Protein 3EIN (pdb70)

B-factor: mean 13.94, std 5.88, range [5.98, 39.1]

Organism: Drosophila melanogaster (NCBI:txid7227)

Nearest PDB structures (foldseek):
  3mak-assembly1_A  TM=1.004E+00  e=1.254E-32  Drosophila melanogaster
  5zwp-assembly1_B  TM=9.969E-01  e=5.706E-29  Musca domestica
  4i97-assembly1_B  TM=9.984E-01  e=7.175E-28  Scaptomyza nigrita
  1jlv-assembly1_A  TM=9.888E-01  e=4.723E-26  Anopheles cracens
  1pn9-assembly1_B  TM=9.923E-01  e=1.651E-24  Anopheles gambiae

InterPro domains:
  IPR004045 Glutathione S-transferase, N-terminal [PF02798] (9-74)
  IPR004045 Glutathione S-transferase, N-terminal [PS50404] (1-81)
  IPR004046 Glutathione S-transferase, C-terminal [PF00043] (118-186)
  IPR010987 Glutathione S-transferase, C-terminal-like [PS50405] (87-208)
  IPR036249 Thioredoxin-like superfamily [SSF52833] (1-86)
  IPR036282 Glutathione S-transferase, C-terminal domain superfamily [SSF47616] (86-199)
  IPR040079 Glutathione transferase family [SFLDS00019] (2-208)

Radius of gyration: 16.63 Å; Cα contacts (8 Å, |Δi|>4): 330; chains: 1; bounding box: 38×48×36 Å

Structure (mmCIF, N/CA/C/O backbone):
data_3EIN
#
_entry.id   3EIN
#
_cell.length_a   71.775
_cell.length_b   63.212
_cell.length_c   54.513
_cell.angle_alpha   90.000
_cell.angle_beta   129.840
_cell.angle_gamma   90.000
#
_symmetry.space_group_name_H-M   'C 1 2 1'
#
loop_
_entity.id
_entity.type
_entity.pdbx_description
1 polymer 'Glutathione S-transferase 1-1'
2 non-polymer GLUTATHIONE
3 water water
#
loop_
_atom_site.group_PDB
_atom_site.id
_atom_site.type_symbol
_atom_site.label_atom_id
_atom_site.label_alt_id
_atom_site.label_comp_id
_atom_site.label_asym_id
_atom_site.label_entity_id
_atom_site.label_seq_id
_atom_site.pdbx_PDB_ins_code
_atom_site.Cartn_x
_atom_site.Cartn_y
_atom_site.Cartn_z
_atom_site.occupancy
_atom_site.B_iso_or_equiv
_atom_site.auth_seq_id
_atom_site.auth_comp_id
_atom_site.auth_asym_id
_atom_site.auth_atom_id
_atom_site.pdbx_PDB_model_num
ATOM 1 N N . VAL A 1 2 ? -21.675 68.816 3.307 1.00 21.35 2 VAL A N 1
ATOM 2 C CA . VAL A 1 2 ? -20.564 67.870 3.022 1.00 17.34 2 VAL A CA 1
ATOM 3 C C . VAL A 1 2 ? -20.997 66.441 3.333 1.00 15.32 2 VAL A C 1
ATOM 4 O O . VAL A 1 2 ? -21.182 66.076 4.494 1.00 17.63 2 VAL A O 1
ATOM 8 N N . ASP A 1 3 ? -21.147 65.630 2.295 1.00 11.46 3 ASP A N 1
ATOM 9 C CA . ASP A 1 3 ? -21.585 64.259 2.463 1.00 10.54 3 ASP A CA 1
ATOM 10 C C . ASP A 1 3 ? -20.382 63.369 2.706 1.00 9.57 3 ASP A C 1
ATOM 11 O O . ASP A 1 3 ? -19.333 63.529 2.077 1.00 10.11 3 ASP A O 1
ATOM 16 N N . PHE A 1 4 ? -20.559 62.393 3.585 1.00 8.61 4 PHE A N 1
ATOM 17 C CA . PHE A 1 4 ? -19.492 61.494 3.991 1.00 8.48 4 PHE A CA 1
ATOM 18 C C . PHE A 1 4 ? -20.020 60.069 4.014 1.00 8.28 4 PHE A C 1
ATOM 19 O O . PHE A 1 4 ? -20.803 59.709 4.886 1.00 9.00 4 PHE A O 1
ATOM 27 N N . TYR A 1 5 ? -19.603 59.275 3.033 1.00 7.52 5 TYR A N 1
ATOM 28 C CA . TYR A 1 5 ? -20.022 57.892 2.881 1.00 7.80 5 TYR A CA 1
ATOM 29 C C . TYR A 1 5 ? -19.034 57.023 3.627 1.00 7.43 5 TYR A C 1
ATOM 30 O O . TYR A 1 5 ? -17.822 57.099 3.375 1.00 7.75 5 TYR A O 1
ATOM 39 N N . TYR A 1 6 ? -19.528 56.195 4.539 1.00 7.97 6 TYR A N 1
ATOM 40 C CA . TYR A 1 6 ? -18.636 55.562 5.513 1.00 7.87 6 TYR A CA 1
ATOM 41 C C . TYR A 1 6 ? -19.294 54.357 6.185 1.00 8.18 6 TYR A C 1
ATOM 42 O O . TYR A 1 6 ? -20.493 54.095 6.045 1.00 8.20 6 TYR A O 1
ATOM 51 N N . LEU A 1 7 ? -18.467 53.647 6.946 1.00 7.97 7 LEU A N 1
ATOM 52 C CA . LEU A 1 7 ? -18.914 52.732 7.993 1.00 9.16 7 LEU A CA 1
ATOM 53 C C . LEU A 1 7 ? -18.044 52.998 9.205 1.00 9.09 7 LEU A C 1
ATOM 54 O O . LEU A 1 7 ? -16.856 53.311 9.075 1.00 8.96 7 LEU A O 1
ATOM 59 N N . PRO A 1 8 ? -18.622 52.869 10.409 1.00 9.20 8 PRO A N 1
ATOM 60 C CA . PRO A 1 8 ? -17.876 53.230 11.614 1.00 10.25 8 PRO A CA 1
ATOM 61 C C . PRO A 1 8 ? -16.648 52.358 11.889 1.00 10.10 8 PRO A C 1
ATOM 62 O O . PRO A 1 8 ? -15.676 52.830 12.479 1.00 12.39 8 PRO A O 1
ATOM 66 N N . GLY A 1 9 ? -16.695 51.093 11.491 1.00 9.53 9 GLY A N 1
ATOM 67 C CA . GLY A 1 9 ? -15.600 50.173 11.783 1.00 10.11 9 GLY A CA 1
ATOM 68 C C . GLY A 1 9 ? -14.354 50.390 10.940 1.00 9.78 9 GLY A C 1
ATOM 69 O O . GLY A 1 9 ? -13.266 49.949 11.308 1.00 10.99 9 GLY A O 1
ATOM 70 N N . SER A 1 10 ? -14.519 51.041 9.792 1.00 8.82 10 SER A N 1
ATOM 71 C CA . SER A 1 10 ? -13.456 51.189 8.811 1.00 8.38 10 SER A CA 1
ATOM 72 C C . SER A 1 10 ? -12.392 52.171 9.293 1.00 8.12 10 SER A C 1
ATOM 73 O O . SER A 1 10 ? -12.685 53.344 9.531 1.00 8.18 10 SER A O 1
ATOM 76 N N . SER A 1 11 ? -11.153 51.693 9.399 1.00 8.32 11 SER A N 1
ATOM 77 C CA . SER A 1 11 ? -10.038 52.535 9.840 1.00 7.63 11 SER A CA 1
ATOM 78 C C . SER A 1 11 ? -9.879 53.806 8.981 1.00 7.64 11 SER A C 1
ATOM 79 O O . SER A 1 11 ? -9.774 54.899 9.530 1.00 7.82 11 SER A O 1
ATOM 82 N N . PRO A 1 12 ? -9.834 53.682 7.641 1.00 7.67 12 PRO A N 1
ATOM 83 C CA . PRO A 1 12 ? -9.683 54.923 6.863 1.00 7.95 12 PRO A CA 1
ATOM 84 C C . PRO A 1 12 ? -10.883 55.870 7.064 1.00 7.72 12 PRO A C 1
ATOM 85 O O . PRO A 1 12 ? -10.716 57.083 7.056 1.00 8.61 12 PRO A O 1
ATOM 89 N N . CYS A 1 13 ? -12.091 55.331 7.276 1.00 7.31 13 CYS A N 1
ATOM 90 C CA . CYS A 1 13 ? -13.217 56.207 7.600 1.00 7.35 13 CYS A CA 1
ATOM 91 C C . CYS A 1 13 ? -12.995 56.929 8.932 1.00 7.42 13 CYS A C 1
ATOM 92 O O . CYS A 1 13 ? -13.304 58.111 9.055 1.00 8.12 13 CYS A O 1
ATOM 95 N N . ARG A 1 14 ? -12.506 56.202 9.930 1.00 7.24 14 ARG A N 1
ATOM 96 C CA . ARG A 1 14 ? -12.277 56.782 11.253 1.00 7.28 14 ARG A CA 1
ATOM 97 C C . ARG A 1 14 ? -11.236 57.880 11.237 1.00 7.35 14 ARG A C 1
ATOM 98 O O . ARG A 1 14 ? -11.365 58.858 11.973 1.00 8.36 14 ARG A O 1
ATOM 106 N N . SER A 1 15 ? -10.212 57.756 10.394 1.00 7.59 15 SER A N 1
ATOM 107 C CA A SER A 1 15 ? -9.221 58.807 10.234 0.33 7.45 15 SER A CA 1
ATOM 108 C CA B SER A 1 15 ? -9.217 58.822 10.225 0.33 8.65 15 SER A CA 1
ATOM 109 C CA C SER A 1 15 ? -9.221 58.823 10.280 0.34 7.65 15 SER A CA 1
ATOM 110 C C . SER A 1 15 ? -9.906 60.121 9.831 1.00 7.53 15 SER A C 1
ATOM 111 O O . SER A 1 15 ? -9.600 61.195 10.351 1.00 8.56 15 SER A O 1
ATOM 118 N N . VAL A 1 16 ? -10.850 60.021 8.906 1.00 7.30 16 VAL A N 1
ATOM 119 C CA . VAL A 1 16 ? -11.573 61.198 8.436 1.00 7.55 16 VAL A CA 1
ATOM 120 C C . VAL A 1 16 ? -12.504 61.753 9.515 1.00 8.07 16 VAL A C 1
ATOM 121 O O . VAL A 1 16 ? -12.582 62.963 9.720 1.00 8.63 16 VAL A O 1
ATOM 125 N N . ILE A 1 17 ? -13.194 60.873 10.229 1.00 7.63 17 ILE A N 1
ATOM 126 C CA . ILE A 1 17 ? -14.090 61.298 11.320 1.00 8.53 17 ILE A CA 1
ATOM 127 C C . ILE A 1 17 ? -13.309 62.131 12.335 1.00 8.26 17 ILE A C 1
ATOM 128 O O . ILE A 1 17 ? -13.763 63.204 12.737 1.00 9.27 17 ILE A O 1
ATOM 133 N N . MET A 1 18 ? -12.154 61.639 12.768 1.00 8.23 18 MET A N 1
ATOM 134 C CA . MET A 1 18 ? -11.353 62.353 13.749 1.00 8.09 18 MET A CA 1
ATOM 135 C C . MET A 1 18 ? -10.846 63.679 13.187 1.00 8.74 18 MET A C 1
ATOM 136 O O . MET A 1 18 ? -10.844 64.696 13.872 1.00 9.74 18 MET A O 1
ATOM 141 N N . THR A 1 19 ? -10.419 63.678 11.932 1.00 8.19 19 THR A N 1
ATOM 142 C CA . THR A 1 19 ? -9.920 64.900 11.319 1.00 9.09 19 THR A CA 1
ATOM 143 C C . THR A 1 19 ? -11.016 65.957 11.214 1.00 9.62 19 THR A C 1
ATOM 144 O O . THR A 1 19 ? -10.783 67.129 11.505 1.00 10.24 19 THR A O 1
ATOM 148 N N . ALA A 1 20 ? -12.203 65.541 10.798 1.00 9.25 20 ALA A N 1
ATOM 149 C CA . ALA A 1 20 ? -13.323 66.470 10.691 1.00 10.04 20 ALA A CA 1
ATOM 150 C C . ALA A 1 20 ? -13.671 67.062 12.058 1.00 11.06 20 ALA A C 1
ATOM 151 O O . ALA A 1 20 ? -13.969 68.248 12.168 1.00 11.52 20 ALA A O 1
ATOM 153 N N . LYS A 1 21 ? -13.640 66.238 13.099 1.00 10.74 21 LYS A N 1
ATOM 154 C CA . LYS A 1 21 ? -13.899 66.736 14.451 1.00 11.75 21 LYS A CA 1
ATOM 155 C C . LYS A 1 21 ? -12.821 67.736 14.855 1.00 12.82 21 LYS A C 1
ATOM 156 O O . LYS A 1 21 ? -13.117 68.766 15.457 1.00 14.05 21 LYS A O 1
ATOM 162 N N . ALA A 1 22 ? -11.571 67.445 14.511 1.00 12.14 22 ALA A N 1
ATOM 163 C CA . ALA A 1 22 ? -10.463 68.329 14.856 1.00 12.99 22 ALA A CA 1
ATOM 164 C C . ALA A 1 22 ? -10.564 69.698 14.185 1.00 14.36 22 ALA A C 1
ATOM 165 O O . ALA A 1 22 ? -10.194 70.704 14.799 1.00 17.00 22 ALA A O 1
ATOM 167 N N . VAL A 1 23 ? -11.064 69.747 12.947 1.00 14.01 23 VAL A N 1
ATOM 168 C CA A VAL A 1 23 ? -11.189 71.040 12.257 0.50 14.79 23 VAL A CA 1
ATOM 169 C CA B VAL A 1 23 ? -11.208 70.970 12.173 0.50 15.76 23 VAL A CA 1
ATOM 170 C C . VAL A 1 23 ? -12.539 71.686 12.491 1.00 16.83 23 VAL A C 1
ATOM 171 O O . VAL A 1 23 ? -12.714 72.878 12.209 1.00 20.20 23 VAL A O 1
ATOM 178 N N . GLY A 1 24 ? -13.484 70.936 13.044 1.00 15.37 24 GLY A N 1
ATOM 179 C CA . GLY A 1 24 ? -14.794 71.473 13.376 1.00 16.79 24 GLY A CA 1
ATOM 180 C C . GLY A 1 24 ? -15.709 71.614 12.182 1.00 17.55 24 GLY A C 1
ATOM 181 O O . GLY A 1 24 ? -16.513 72.546 12.127 1.00 22.07 24 GLY A O 1
ATOM 182 N N . VAL A 1 25 ? -15.602 70.697 11.225 1.00 15.17 25 VAL A N 1
ATOM 183 C CA . VAL A 1 25 ? -16.522 70.696 10.095 1.00 15.89 25 VAL A CA 1
ATOM 184 C C . VAL A 1 25 ? -17.556 69.599 10.283 1.00 15.59 25 VAL A C 1
ATOM 185 O O . VAL A 1 25 ? -17.215 68.451 10.561 1.00 16.93 25 VAL A O 1
ATOM 189 N N . GLU A 1 26 ? -18.821 69.978 10.139 1.00 16.66 26 GLU A N 1
ATOM 190 C CA . GLU A 1 26 ? -19.935 69.055 10.274 1.00 18.13 26 GLU A CA 1
ATOM 191 C C . GLU A 1 26 ? -20.068 68.233 9.004 1.00 18.13 26 GLU A C 1
ATOM 192 O O . GLU A 1 26 ? -20.076 68.782 7.900 1.00 20.12 26 GLU A O 1
ATOM 198 N N . LEU A 1 27 ? -20.154 66.917 9.175 1.00 16.07 27 LEU A N 1
ATOM 199 C CA . LEU A 1 27 ? -20.339 65.995 8.071 1.00 15.15 27 LEU A CA 1
ATOM 200 C C . LEU A 1 27 ? -21.763 65.474 8.082 1.00 14.75 27 LEU A C 1
ATOM 201 O O . LEU A 1 27 ? -22.328 65.215 9.149 1.00 15.74 27 LEU A O 1
ATOM 206 N N . ASN A 1 28 ? -22.338 65.330 6.896 1.00 13.75 28 ASN A N 1
ATOM 207 C CA . ASN A 1 28 ? -23.562 64.570 6.740 1.00 12.95 28 ASN A CA 1
ATOM 208 C C . ASN A 1 28 ? -23.155 63.116 6.583 1.00 11.61 28 ASN A C 1
ATOM 209 O O . ASN A 1 28 ? -22.699 62.695 5.516 1.00 11.39 28 ASN A O 1
ATOM 214 N N . LYS A 1 29 ? -23.272 62.366 7.668 1.00 11.88 29 LYS A N 1
ATOM 215 C CA . LYS A 1 29 ? -22.776 61.010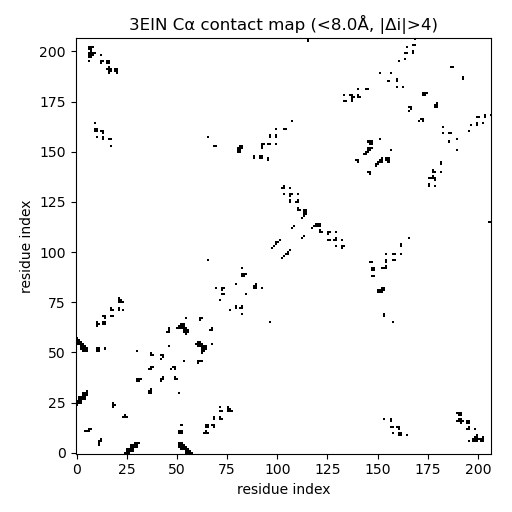 7.722 1.00 12.27 29 LYS A CA 1
ATOM 216 C C . LYS A 1 29 ? -23.766 60.065 7.074 1.00 11.71 29 LYS A C 1
ATOM 217 O O . LYS A 1 29 ? -24.907 59.955 7.533 1.00 14.86 29 LYS A O 1
ATOM 223 N N . LYS A 1 30 ? -23.337 59.430 5.991 1.00 10.63 30 LYS A N 1
ATOM 224 C CA A LYS A 1 30 ? -24.163 58.532 5.205 0.50 10.30 30 LYS A CA 1
ATOM 225 C CA B LYS A 1 30 ? -24.164 58.531 5.208 0.50 10.54 30 LYS A CA 1
ATOM 226 C C . LYS A 1 30 ? -23.573 57.129 5.261 1.00 10.50 30 LYS A C 1
ATOM 227 O O . LYS A 1 30 ? -22.539 56.849 4.653 1.00 10.40 30 LYS A O 1
ATOM 238 N N . LEU A 1 31 ? -24.210 56.247 6.017 1.00 10.24 31 LEU A N 1
ATOM 239 C CA . LEU A 1 31 ? -23.743 54.879 6.098 1.00 11.06 31 LEU A CA 1
ATOM 240 C C . LEU A 1 31 ? -23.871 54.258 4.727 1.00 10.79 31 LEU A C 1
ATOM 241 O O . LEU A 1 31 ? -24.890 54.413 4.057 1.00 12.66 31 LEU A O 1
ATOM 246 N N . LEU A 1 32 ? -22.834 53.556 4.304 1.00 10.37 32 LEU A N 1
ATOM 247 C CA . LEU A 1 32 ? -22.845 52.876 3.026 1.00 11.51 32 LEU A CA 1
ATOM 248 C C . LEU A 1 32 ? -22.557 51.412 3.323 1.00 12.07 32 LEU A C 1
ATOM 249 O O . LEU A 1 32 ? -21.446 51.041 3.703 1.00 13.34 32 LEU A O 1
ATOM 254 N N . ASN A 1 33 ? -23.598 50.587 3.192 1.00 13.47 33 ASN A N 1
ATOM 255 C CA . ASN A 1 33 ? -23.557 49.188 3.629 1.00 14.92 33 ASN A CA 1
ATOM 256 C C . ASN A 1 33 ? -22.896 48.284 2.592 1.00 13.88 33 ASN A C 1
ATOM 257 O O . ASN A 1 33 ? -23.538 47.824 1.656 1.00 13.59 33 ASN A O 1
ATOM 262 N N . LEU A 1 34 ? -21.605 48.026 2.782 1.00 14.37 34 LEU A N 1
ATOM 263 C CA . LEU A 1 34 ? -20.826 47.208 1.848 1.00 13.88 34 LEU A CA 1
ATOM 264 C C . LEU A 1 34 ? -21.352 45.774 1.760 1.00 13.65 34 LEU A C 1
ATOM 265 O O . LEU A 1 34 ? -21.343 45.169 0.690 1.00 13.52 34 LEU A O 1
ATOM 270 N N . GLN A 1 35 ? -21.806 45.228 2.886 1.00 16.43 35 GLN A N 1
ATOM 271 C CA . GLN A 1 35 ? -22.352 43.860 2.914 1.00 17.34 35 GLN A CA 1
ATOM 272 C C . GLN A 1 35 ? -23.637 43.705 2.103 1.00 16.40 35 GLN A C 1
ATOM 273 O O . GLN A 1 35 ? -24.001 42.588 1.710 1.00 17.94 35 GLN A O 1
ATOM 279 N N . ALA A 1 36 ? -24.324 44.817 1.871 1.00 15.43 36 ALA A N 1
ATOM 280 C CA . ALA A 1 36 ? -25.483 44.860 0.995 1.00 15.34 36 ALA A CA 1
ATOM 281 C C . ALA A 1 36 ? -25.118 45.271 -0.427 1.00 14.34 36 ALA A C 1
ATOM 282 O O . ALA A 1 36 ? -25.996 45.330 -1.283 1.00 15.78 36 ALA A O 1
ATOM 284 N N . GLY A 1 37 ? -23.841 45.565 -0.676 1.00 12.45 37 GLY A N 1
ATOM 285 C CA . GLY A 1 37 ? -23.407 46.008 -1.988 1.00 11.53 37 GLY A CA 1
ATOM 286 C C . GLY A 1 37 ? -23.860 47.406 -2.356 1.00 10.96 37 GLY A C 1
ATOM 287 O O . GLY A 1 37 ? -23.935 47.738 -3.531 1.00 11.27 37 GLY A O 1
ATOM 288 N N . GLU A 1 38 ? -24.135 48.254 -1.371 1.00 10.87 38 GLU A N 1
ATOM 289 C CA . GLU A 1 38 ? -24.610 49.599 -1.674 1.00 10.80 38 GLU A CA 1
ATOM 290 C C . GLU A 1 38 ? -23.563 50.426 -2.421 1.00 10.37 38 GLU A C 1
ATOM 291 O O . GLU A 1 38 ? -23.914 51.293 -3.218 1.00 11.81 38 GLU A O 1
ATOM 297 N N . HIS A 1 39 ? -22.291 50.143 -2.168 1.00 9.40 39 HIS A N 1
ATOM 298 C CA . HIS A 1 39 ? -21.199 50.819 -2.862 1.00 9.34 39 HIS A CA 1
ATOM 299 C C . HIS A 1 39 ? -21.024 50.380 -4.320 1.00 9.37 39 HIS A C 1
ATOM 300 O O . HIS A 1 39 ? -20.308 51.035 -5.071 1.00 9.84 39 HIS A O 1
ATOM 307 N N . LEU A 1 40 ? -21.679 49.281 -4.702 1.00 10.07 40 LEU A N 1
ATOM 308 C CA . LEU A 1 40 ? -21.533 48.677 -6.016 1.00 10.69 40 LEU A CA 1
ATOM 309 C C . LEU A 1 40 ? -22.677 49.019 -6.940 1.00 12.00 40 LEU A C 1
ATOM 310 O O . LEU A 1 40 ? -22.655 48.664 -8.121 1.00 15.38 40 LEU A O 1
ATOM 315 N N . LYS A 1 41 ? -23.679 49.717 -6.424 1.00 11.51 41 LYS A N 1
ATOM 316 C CA . LYS A 1 41 ? -24.827 50.058 -7.246 1.00 12.76 41 LYS A CA 1
ATOM 317 C C . LYS A 1 41 ? -24.500 51.278 -8.104 1.00 12.41 41 LYS A C 1
ATOM 318 O O . LYS A 1 41 ? -23.640 52.094 -7.754 1.00 11.77 41 LYS A O 1
ATOM 324 N N . PRO A 1 42 ? -25.172 51.403 -9.254 1.00 13.74 42 PRO A N 1
ATOM 325 C CA . PRO A 1 42 ? -24.872 52.507 -10.164 1.00 13.76 42 PRO A CA 1
ATOM 326 C C . PRO A 1 42 ? -24.898 53.895 -9.514 1.00 13.95 42 PRO A C 1
ATOM 327 O O . PRO A 1 42 ? -24.060 54.739 -9.845 1.00 14.44 42 PRO A O 1
ATOM 331 N N . GLU A 1 43 ? -25.804 54.126 -8.569 1.00 15.45 43 GLU A N 1
ATOM 332 C CA . GLU A 1 43 ? -25.900 55.437 -7.940 1.00 16.39 43 GLU A CA 1
ATOM 333 C C . GLU A 1 43 ? -24.623 55.814 -7.195 1.00 15.92 43 GLU A C 1
ATOM 334 O O . GLU A 1 43 ? -24.232 56.983 -7.195 1.00 19.72 43 GLU A O 1
ATOM 340 N N . PHE A 1 44 ? -23.962 54.843 -6.570 1.00 12.67 44 PHE A N 1
ATOM 341 C CA . PHE A 1 44 ? -22.697 55.154 -5.914 1.00 10.61 44 PHE A CA 1
ATOM 342 C C . PHE A 1 44 ? -21.513 55.166 -6.884 1.00 10.27 44 PHE A C 1
ATOM 343 O O . PHE A 1 44 ? -20.612 55.989 -6.760 1.00 9.52 44 PHE A O 1
ATOM 351 N N . LEU A 1 45 ? -21.512 54.277 -7.865 1.00 10.22 45 LEU A N 1
ATOM 352 C CA . LEU A 1 45 ? -20.413 54.235 -8.826 1.00 10.66 45 LEU A CA 1
ATOM 353 C C . LEU A 1 45 ? -20.271 55.552 -9.578 1.00 10.68 45 LEU A C 1
ATOM 354 O O . LEU A 1 45 ? -19.171 55.911 -10.003 1.00 11.34 45 LEU A O 1
ATOM 359 N N . LYS A 1 46 ? -21.378 56.262 -9.769 1.00 11.50 46 LYS A N 1
ATOM 360 C CA . LYS A 1 46 ? -21.337 57.579 -10.402 1.00 13.03 46 LYS A CA 1
ATOM 361 C C . LYS A 1 46 ? -20.577 58.619 -9.574 1.00 12.53 46 LYS A C 1
ATOM 362 O O . LYS A 1 46 ? -20.024 59.581 -10.114 1.00 14.14 46 LYS A O 1
ATOM 368 N N . ILE A 1 47 ? -20.558 58.425 -8.265 1.00 11.00 47 ILE A N 1
ATOM 369 C CA . ILE A 1 47 ? -19.837 59.297 -7.358 1.00 10.42 47 ILE A CA 1
ATOM 370 C C . ILE A 1 47 ? -18.373 58.875 -7.248 1.00 9.32 47 ILE A C 1
ATOM 371 O O . ILE A 1 47 ? -17.473 59.704 -7.363 1.00 10.57 47 ILE A O 1
ATOM 376 N N . ASN A 1 48 ? -18.153 57.591 -6.984 1.00 8.83 48 ASN A N 1
ATOM 377 C CA . ASN A 1 48 ? -16.819 57.037 -6.839 1.00 8.73 48 ASN A CA 1
ATOM 378 C C . ASN A 1 48 ? -16.751 55.724 -7.600 1.00 7.97 48 ASN A C 1
ATOM 379 O O . ASN A 1 48 ? -17.215 54.695 -7.110 1.00 8.46 48 ASN A O 1
ATOM 384 N N . PRO A 1 49 ? -16.151 55.741 -8.802 1.00 9.17 49 PRO A N 1
ATOM 385 C CA . PRO A 1 49 ? -16.082 54.517 -9.592 1.00 9.61 49 PRO A CA 1
ATOM 386 C C . PRO A 1 49 ? -15.220 53.426 -8.982 1.00 9.10 49 PRO A C 1
ATOM 387 O O . PRO A 1 49 ? -15.329 52.278 -9.394 1.00 9.73 49 PRO A O 1
ATOM 391 N N . GLN A 1 50 ? -14.348 53.782 -8.044 1.00 8.53 50 GLN A N 1
ATOM 392 C CA . GLN A 1 50 ? -13.548 52.784 -7.339 1.00 7.90 50 GLN A CA 1
ATOM 393 C C . GLN A 1 50 ? -14.336 52.109 -6.206 1.00 7.89 50 GLN A C 1
ATOM 394 O O . GLN A 1 50 ? -13.847 51.157 -5.601 1.00 8.34 50 GLN A O 1
ATOM 400 N N . HIS A 1 51 ? -15.544 52.597 -5.920 1.00 8.39 51 HIS A N 1
ATOM 401 C CA . HIS A 1 51 ? -16.440 51.991 -4.929 1.00 9.03 51 HIS A CA 1
ATOM 402 C C . HIS A 1 51 ? -15.762 51.693 -3.603 1.00 8.08 51 HIS A C 1
ATOM 403 O O . HIS A 1 51 ? -15.841 50.590 -3.073 1.00 9.02 51 HIS A O 1
ATOM 410 N N . THR A 1 52 ? -15.148 52.726 -3.041 1.00 7.42 52 THR A N 1
ATOM 411 C CA . THR A 1 52 ? -14.507 52.627 -1.746 1.00 8.25 52 THR A CA 1
ATOM 412 C C . THR A 1 52 ? -15.097 53.637 -0.776 1.00 7.89 52 THR A C 1
ATOM 413 O O . THR A 1 52 ? -15.622 54.687 -1.168 1.00 8.82 52 THR A O 1
ATOM 417 N N . ILE A 1 53 ? -14.978 53.300 0.494 1.00 7.82 53 ILE A N 1
ATOM 418 C CA . ILE A 1 53 ? -15.210 54.225 1.586 1.00 7.52 53 ILE A CA 1
ATOM 419 C C . ILE A 1 53 ? -13.887 54.438 2.318 1.00 6.99 53 ILE A C 1
ATOM 420 O O . ILE A 1 53 ? -13.098 53.513 2.455 1.00 7.93 53 ILE A O 1
ATOM 425 N N . PRO A 1 54 ? -13.652 55.647 2.837 1.00 6.80 54 PRO A N 1
ATOM 426 C CA . PRO A 1 54 ? -14.550 56.803 2.813 1.00 6.85 54 PRO A CA 1
ATOM 427 C C . PRO A 1 54 ? -14.579 57.503 1.463 1.00 6.58 54 PRO A C 1
ATOM 428 O O . PRO A 1 54 ? -13.596 57.516 0.715 1.00 7.06 54 PRO A O 1
ATOM 432 N N . THR A 1 55 ? -15.735 58.102 1.188 1.00 6.61 55 THR A N 1
ATOM 433 C CA . THR A 1 55 ? -15.898 59.035 0.079 1.00 6.93 55 THR A CA 1
ATOM 434 C C . THR A 1 55 ? -16.530 60.302 0.615 1.00 6.87 55 THR A C 1
ATOM 435 O O . THR A 1 55 ? -17.501 60.245 1.375 1.00 8.32 55 THR A O 1
ATOM 439 N N . LEU A 1 56 ? -15.992 61.443 0.218 1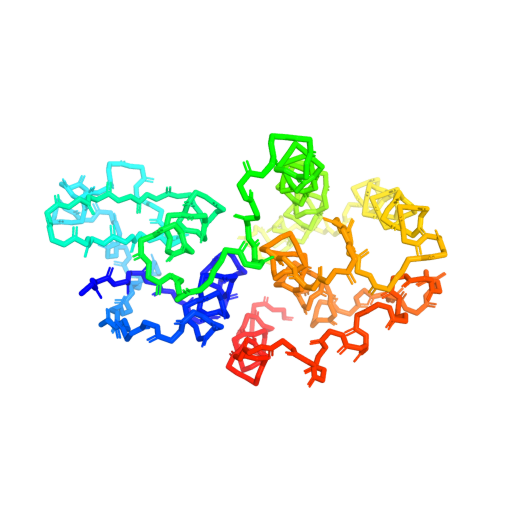.00 7.32 56 LEU A N 1
ATOM 440 C CA . LEU A 1 56 ? -16.529 62.757 0.547 1.00 7.94 56 LEU A CA 1
ATOM 441 C C . LEU A 1 56 ? -17.179 63.354 -0.684 1.00 8.22 56 LEU A C 1
ATOM 442 O O . LEU A 1 56 ? -16.623 63.217 -1.780 1.00 8.99 56 LEU A O 1
ATOM 447 N N . VAL A 1 57 ? -18.322 64.024 -0.534 1.00 7.84 57 VAL A N 1
ATOM 448 C CA . VAL A 1 57 ? -18.850 64.854 -1.615 1.00 8.90 57 VAL A CA 1
ATOM 449 C C . VAL A 1 57 ? -19.104 66.228 -1.017 1.00 9.10 57 VAL A C 1
ATOM 450 O O . VAL A 1 57 ? -20.004 66.412 -0.187 1.00 10.70 57 VAL A O 1
ATOM 454 N N . ASP A 1 58 ? -18.277 67.186 -1.423 1.00 10.33 58 ASP A N 1
ATOM 455 C CA . ASP A 1 58 ? -18.273 68.514 -0.828 1.00 12.00 58 ASP A CA 1
ATOM 456 C C . ASP A 1 58 ? -18.583 69.534 -1.908 1.00 12.00 58 ASP A C 1
ATOM 457 O O . ASP A 1 58 ? -17.731 69.836 -2.747 1.00 12.49 58 ASP A O 1
ATOM 462 N N . ASN A 1 59 ? -19.815 70.038 -1.913 1.00 13.91 59 ASN A N 1
ATOM 463 C CA . ASN A 1 59 ? -20.220 71.070 -2.859 1.00 15.68 59 ASN A CA 1
ATOM 464 C C . ASN A 1 59 ? -19.832 70.714 -4.291 1.00 14.88 59 ASN A C 1
ATOM 465 O O . ASN A 1 59 ? -19.234 71.511 -5.018 1.00 18.65 59 ASN A O 1
ATOM 470 N N . GLY A 1 60 ? -20.162 69.485 -4.679 1.00 15.00 60 GLY A N 1
ATOM 471 C CA . GLY A 1 60 ? -19.927 69.014 -6.037 1.00 15.32 60 GLY A CA 1
ATOM 472 C C . GLY A 1 60 ? -18.640 68.251 -6.250 1.00 14.62 60 GLY A C 1
ATOM 473 O O . GLY A 1 60 ? -18.487 67.606 -7.278 1.00 16.31 60 GLY A O 1
ATOM 474 N N . PHE A 1 61 ? -17.728 68.306 -5.282 1.00 12.14 61 PHE A N 1
ATOM 475 C CA . PHE A 1 61 ? -16.411 67.680 -5.399 1.00 10.85 61 PHE A CA 1
ATOM 476 C C . PHE A 1 61 ? -16.433 66.313 -4.724 1.00 9.77 61 PHE A C 1
ATOM 477 O O . PHE A 1 61 ? -16.554 66.229 -3.502 1.00 10.20 61 PHE A O 1
ATOM 485 N N . ALA A 1 62 ? -16.351 65.253 -5.531 1.00 9.26 62 ALA A N 1
ATOM 486 C CA . ALA A 1 62 ? -16.268 63.883 -5.030 1.00 9.57 62 ALA A CA 1
ATOM 487 C C . ALA A 1 62 ? -14.803 63.513 -4.860 1.00 8.44 62 ALA A C 1
ATOM 488 O O . ALA A 1 62 ? -14.028 63.591 -5.807 1.00 11.08 62 ALA A O 1
ATOM 490 N N . LEU A 1 63 ? -14.456 63.054 -3.667 1.00 7.75 63 LEU A N 1
ATOM 491 C CA . LEU A 1 63 ? -13.083 62.774 -3.288 1.00 7.46 63 LEU A CA 1
ATOM 492 C C . LEU A 1 63 ? -13.043 61.499 -2.477 1.00 7.49 63 LEU A C 1
ATOM 493 O O . LEU A 1 63 ? -13.859 61.305 -1.575 1.00 9.51 63 LEU A O 1
ATOM 498 N N . TRP A 1 64 ? -12.106 60.616 -2.783 1.00 7.10 64 TRP A N 1
ATOM 499 C CA . TRP A 1 64 ? -11.865 59.452 -1.959 1.00 7.11 64 TRP A CA 1
ATOM 500 C C . TRP A 1 64 ? -10.366 59.355 -1.680 1.00 6.73 64 TRP A C 1
ATOM 501 O O . TRP A 1 64 ? -9.613 60.258 -2.057 1.00 7.52 64 TRP A O 1
ATOM 512 N N . GLU A 1 65 ? -9.971 58.286 -0.997 1.00 6.40 65 GLU A N 1
ATOM 513 C CA . GLU A 1 65 ? -8.673 58.112 -0.315 1.00 6.90 65 GLU A CA 1
ATOM 514 C C . GLU A 1 65 ? -8.687 58.937 0.961 1.00 6.89 65 GLU A C 1
ATOM 515 O O . GLU A 1 65 ? -8.586 60.169 0.952 1.00 7.01 65 GLU A O 1
ATOM 521 N N . SER A 1 66 ? -8.804 58.225 2.078 1.00 6.66 66 SER A N 1
ATOM 522 C CA . SER A 1 66 ? -8.911 58.851 3.384 1.00 6.71 66 SER A CA 1
ATOM 523 C C . SER A 1 66 ? -7.892 59.953 3.623 1.00 6.99 66 SER A C 1
ATOM 524 O O . SER A 1 66 ? -8.236 60.990 4.169 1.00 7.09 66 SER A O 1
ATOM 527 N N . ARG A 1 67 ? -6.632 59.705 3.278 1.00 6.82 67 ARG A N 1
ATOM 528 C CA . ARG A 1 67 ? -5.556 60.637 3.638 1.00 7.42 67 ARG A CA 1
ATOM 529 C C . ARG A 1 67 ? -5.612 61.899 2.763 1.00 7.14 67 ARG A C 1
ATOM 530 O O . ARG A 1 67 ? -5.224 62.976 3.206 1.00 8.16 67 ARG A O 1
ATOM 538 N N . ALA A 1 68 ? -6.115 61.763 1.534 1.00 6.91 68 ALA A N 1
ATOM 539 C CA . ALA A 1 68 ? -6.424 62.922 0.693 1.00 7.31 68 ALA A CA 1
ATOM 540 C C . ALA A 1 68 ? -7.579 63.722 1.286 1.00 7.17 68 ALA A C 1
ATOM 541 O O . ALA A 1 68 ? -7.555 64.947 1.300 1.00 8.09 68 ALA A O 1
ATOM 543 N N . ILE A 1 69 ? -8.619 63.024 1.745 1.00 7.14 69 ILE A N 1
ATOM 544 C CA . ILE A 1 69 ? -9.749 63.688 2.386 1.00 7.23 69 ILE A CA 1
ATOM 545 C C . ILE A 1 69 ? -9.274 64.442 3.628 1.00 7.50 69 ILE A C 1
ATOM 546 O O . ILE A 1 69 ? -9.669 65.581 3.840 1.00 8.20 69 ILE A O 1
ATOM 551 N N . GLN A 1 70 ? -8.444 63.814 4.452 1.00 7.46 70 GLN A N 1
ATOM 552 C CA . GLN A 1 70 ? -7.958 64.487 5.666 1.00 8.20 70 GLN A CA 1
ATOM 553 C C . GLN A 1 70 ? -7.332 65.832 5.327 1.00 8.58 70 GLN A C 1
ATOM 554 O O . GLN A 1 70 ? -7.633 66.850 5.942 1.00 8.96 70 GLN A O 1
ATOM 560 N N . VAL A 1 71 ? -6.412 65.820 4.369 1.00 8.56 71 VAL A N 1
ATOM 561 C CA . VAL A 1 71 ? -5.684 67.040 4.011 1.00 8.71 71 VAL A CA 1
ATOM 562 C C . VAL A 1 71 ? -6.644 68.091 3.435 1.00 9.02 71 VAL A C 1
ATOM 563 O O . VAL A 1 71 ? -6.549 69.274 3.780 1.00 9.70 71 VAL A O 1
ATOM 567 N N . TYR A 1 72 ? -7.570 67.671 2.580 1.00 8.70 72 TYR A N 1
ATOM 568 C CA . TYR A 1 72 ? -8.523 68.597 1.994 1.00 8.35 72 TYR A CA 1
ATOM 569 C C . TYR A 1 72 ? -9.369 69.267 3.075 1.00 8.89 72 TYR A C 1
ATOM 570 O O . TYR A 1 72 ? -9.602 70.478 3.031 1.00 9.37 72 TYR A O 1
ATOM 579 N N . LEU A 1 73 ? -9.831 68.490 4.042 1.00 8.69 73 LEU A N 1
ATOM 580 C CA . LEU A 1 73 ? -10.641 69.068 5.113 1.00 8.89 73 LEU A CA 1
ATOM 581 C C . LEU A 1 73 ? -9.860 70.108 5.902 1.00 8.74 73 LEU A C 1
ATOM 582 O O . LEU A 1 73 ? -10.412 71.147 6.270 1.00 9.94 73 LEU A O 1
ATOM 587 N N . VAL A 1 74 ? -8.588 69.856 6.174 1.00 9.07 74 VAL A N 1
ATOM 588 C CA . VAL A 1 74 ? -7.785 70.835 6.887 1.00 9.58 74 VAL A CA 1
ATOM 589 C C . VAL A 1 74 ? -7.594 72.091 6.034 1.00 10.08 74 VAL A C 1
ATOM 590 O O . VAL A 1 74 ? -7.746 73.215 6.527 1.00 10.55 74 VAL A O 1
ATOM 594 N N . GLU A 1 75 ? -7.246 71.913 4.763 1.00 10.19 75 GLU A N 1
ATOM 595 C CA . GLU A 1 75 ? -7.010 73.065 3.892 1.00 10.76 75 GLU A CA 1
ATOM 596 C C . GLU A 1 75 ? -8.257 73.928 3.728 1.00 11.40 75 GLU A C 1
ATOM 597 O O . GLU A 1 75 ? -8.160 75.158 3.748 1.00 12.62 75 GLU A O 1
ATOM 603 N N . LYS A 1 76 ? -9.420 73.305 3.567 1.00 10.59 76 LYS A N 1
ATOM 604 C CA . LYS A 1 76 ? -10.653 74.056 3.348 1.00 11.36 76 LYS A CA 1
ATOM 605 C C . LYS A 1 76 ? -11.241 74.626 4.641 1.00 11.73 76 LYS A C 1
ATOM 606 O O . LYS A 1 76 ? -11.638 75.788 4.680 1.00 12.26 76 LYS A O 1
ATOM 612 N N . TYR A 1 77 ? -11.323 73.802 5.687 1.00 11.35 77 TYR A N 1
ATOM 613 C CA . TYR A 1 77 ? -12.098 74.147 6.886 1.00 12.11 77 TYR A CA 1
ATOM 614 C C . TYR A 1 77 ? -11.275 74.559 8.089 1.00 12.61 77 TYR A C 1
ATOM 615 O O . TYR A 1 77 ? -11.824 75.109 9.042 1.00 13.81 77 TYR A O 1
ATOM 624 N N . GLY A 1 78 ? -9.978 74.266 8.085 1.00 12.17 78 GLY A N 1
ATOM 625 C CA . GLY A 1 78 ? -9.129 74.613 9.220 1.00 13.46 78 GLY A CA 1
ATOM 626 C C . GLY A 1 78 ? -9.095 76.113 9.458 1.00 14.97 78 GLY A C 1
ATOM 627 O O . GLY A 1 78 ? -8.769 76.881 8.562 1.00 17.46 78 GLY A O 1
ATOM 628 N N . LYS A 1 79 ? -9.426 76.547 10.666 1.00 16.09 79 LYS A N 1
ATOM 629 C CA . LYS A 1 79 ? -9.285 77.973 10.978 1.00 18.24 79 LYS A CA 1
ATOM 630 C C . LYS A 1 79 ? -7.818 78.372 11.073 1.00 18.03 79 LYS A C 1
ATOM 631 O O . LYS A 1 79 ? -7.478 79.521 10.812 1.00 22.03 79 LYS A O 1
ATOM 637 N N . THR A 1 80 ? -6.967 77.420 11.450 1.00 15.25 80 THR A N 1
ATOM 638 C CA . THR A 1 80 ? -5.524 77.537 11.299 1.00 15.51 80 THR A CA 1
ATOM 639 C C . THR A 1 80 ? -5.022 76.328 10.540 1.00 15.43 80 THR A C 1
ATOM 640 O O . THR A 1 80 ? -5.753 75.354 10.350 1.00 15.67 80 THR A O 1
ATOM 644 N N . ASP A 1 81 ? -3.763 76.386 10.128 1.00 15.54 81 ASP A N 1
ATOM 645 C CA . ASP A 1 81 ? -3.152 75.285 9.380 1.00 15.56 81 ASP A CA 1
ATOM 646 C C . ASP A 1 81 ? -2.308 74.354 10.251 1.00 12.59 81 ASP A C 1
ATOM 647 O O . ASP A 1 81 ? -1.515 73.590 9.727 1.00 13.22 81 ASP A O 1
ATOM 652 N N . SER A 1 82 ? -2.510 74.361 11.564 1.00 13.53 82 SER A N 1
ATOM 653 C CA A SER A 1 82 ? -1.634 73.584 12.442 0.50 13.58 82 SER A CA 1
ATOM 654 C CA B SER A 1 82 ? -1.701 73.572 12.492 0.50 13.87 82 SER A CA 1
ATOM 655 C C . SER A 1 82 ? -1.628 72.084 12.121 1.00 12.25 82 SER A C 1
ATOM 656 O O . SER A 1 82 ? -0.588 71.438 12.241 1.00 12.81 82 SER A O 1
ATOM 661 N N . LEU A 1 83 ? -2.756 71.525 11.698 1.00 11.00 83 LEU A N 1
ATOM 662 C CA . LEU A 1 83 ? -2.803 70.097 11.362 1.00 10.64 83 LEU A CA 1
ATOM 663 C C . LEU A 1 83 ? -2.098 69.748 10.051 1.00 9.98 83 LEU A C 1
ATOM 664 O O . LEU A 1 83 ? -1.829 68.576 9.783 1.00 10.26 83 LEU A O 1
ATOM 669 N N . TYR A 1 84 ? -1.848 70.758 9.220 1.00 10.49 84 TYR A N 1
ATOM 670 C CA . TYR A 1 84 ? -1.171 70.576 7.940 1.00 10.73 84 TYR A CA 1
ATOM 671 C C . TYR A 1 84 ? -0.564 71.920 7.532 1.00 11.59 84 TYR A C 1
ATOM 672 O O . TYR A 1 84 ? -1.135 72.652 6.719 1.00 13.60 84 TYR A O 1
ATOM 681 N N . PRO A 1 85 ? 0.573 72.284 8.156 1.00 12.69 85 PRO A N 1
ATOM 682 C CA . PRO A 1 85 ? 1.150 73.621 8.002 1.00 13.88 85 PRO A CA 1
ATOM 683 C C . PRO A 1 85 ? 1.527 74.003 6.580 1.00 14.89 85 PRO A C 1
ATOM 684 O O . PRO A 1 85 ? 1.787 73.136 5.769 1.00 16.71 85 PRO A O 1
ATOM 688 N N . LYS A 1 86 ? 1.567 75.302 6.305 1.00 16.71 86 LYS A N 1
ATOM 689 C CA . LYS A 1 86 ? 1.925 75.816 4.982 1.00 17.30 86 LYS A CA 1
ATOM 690 C C . LYS A 1 86 ? 3.331 75.415 4.514 1.00 15.75 86 LYS A C 1
ATOM 691 O O . LYS A 1 86 ? 3.542 75.151 3.327 1.00 17.98 86 LYS A O 1
ATOM 697 N N . CYS A 1 87 ? 4.290 75.373 5.436 1.00 14.08 87 CYS A N 1
ATOM 698 C CA A CYS A 1 87 ? 5.698 75.108 5.100 0.50 13.43 87 CYS A CA 1
ATOM 699 C CA B CYS A 1 87 ? 5.675 75.136 5.041 0.50 13.54 87 CYS A CA 1
ATOM 700 C C . CYS A 1 87 ? 5.870 73.798 4.331 1.00 12.61 87 CYS A C 1
ATOM 701 O O . CYS A 1 87 ? 5.535 72.745 4.856 1.00 12.62 87 CYS A O 1
ATOM 706 N N . PRO A 1 88 ? 6.430 73.842 3.103 1.00 12.71 88 PRO A N 1
ATOM 707 C CA . PRO A 1 88 ? 6.641 72.596 2.365 1.00 12.27 88 PRO A CA 1
ATOM 708 C C . PRO A 1 88 ? 7.489 71.541 3.067 1.00 11.07 88 PRO A C 1
ATOM 709 O O . PRO A 1 88 ? 7.287 70.348 2.829 1.00 10.62 88 PRO A O 1
ATOM 713 N N . LYS A 1 89 ? 8.444 71.957 3.887 1.00 11.68 89 LYS A N 1
ATOM 714 C CA . LYS A 1 89 ? 9.257 70.996 4.610 1.00 11.59 89 LYS A CA 1
ATOM 715 C C . LYS A 1 89 ? 8.413 70.287 5.681 1.00 11.65 89 LYS A C 1
ATOM 716 O O . LYS A 1 89 ? 8.452 69.067 5.811 1.00 12.18 89 LYS A O 1
ATOM 722 N N . LYS A 1 90 ? 7.638 71.051 6.438 1.00 11.72 90 LYS A N 1
ATOM 723 C CA . LYS A 1 90 ? 6.717 70.456 7.414 1.00 10.92 90 LYS A CA 1
ATOM 724 C C . LYS A 1 90 ? 5.712 69.535 6.727 1.00 10.44 90 LYS A C 1
ATOM 725 O O . LYS A 1 90 ? 5.425 68.444 7.227 1.00 10.49 90 LYS A O 1
ATOM 731 N N . ARG A 1 91 ? 5.178 69.983 5.595 1.00 10.26 91 ARG A N 1
ATOM 732 C CA A ARG A 1 91 ? 4.235 69.165 4.840 0.50 10.83 91 ARG A CA 1
ATOM 733 C CA B ARG A 1 91 ? 4.234 69.186 4.813 0.50 9.75 91 ARG A CA 1
ATOM 734 C C . ARG A 1 91 ? 4.858 67.869 4.359 1.00 9.42 91 ARG A C 1
ATOM 735 O O . ARG A 1 91 ? 4.197 66.830 4.354 1.00 9.01 91 ARG A O 1
ATOM 750 N N . ALA A 1 92 ? 6.121 67.929 3.959 1.00 8.41 92 ALA A N 1
ATOM 751 C CA . ALA A 1 92 ? 6.786 66.763 3.404 1.00 8.45 92 ALA A CA 1
ATOM 752 C C . ALA A 1 92 ? 6.933 65.650 4.444 1.00 8.10 92 ALA A C 1
ATOM 753 O O . ALA A 1 92 ? 6.729 64.481 4.125 1.00 8.38 92 ALA A O 1
ATOM 755 N N . VAL A 1 93 ? 7.285 66.012 5.673 1.00 8.62 93 VAL A N 1
ATOM 756 C CA . VAL A 1 93 ? 7.395 65.023 6.738 1.00 9.03 93 VAL A CA 1
ATOM 757 C C . VAL A 1 93 ? 6.021 64.383 7.006 1.00 8.78 93 VAL A C 1
ATOM 758 O O . VAL A 1 93 ? 5.894 63.160 7.139 1.00 8.46 93 VAL A O 1
ATOM 762 N N . ILE A 1 94 ? 4.983 65.210 7.065 1.00 8.23 94 ILE A N 1
ATOM 763 C CA . ILE A 1 94 ? 3.641 64.705 7.244 1.00 8.20 94 ILE A CA 1
ATOM 764 C C . ILE A 1 94 ? 3.266 63.766 6.099 1.00 7.81 94 ILE A C 1
ATOM 765 O O . ILE A 1 94 ? 2.717 62.682 6.326 1.00 7.94 94 ILE A O 1
ATOM 770 N N . ASN A 1 95 ? 3.552 64.180 4.869 1.00 8.10 95 ASN A N 1
ATOM 771 C CA . ASN A 1 95 ? 3.223 63.364 3.707 1.00 7.79 95 ASN A CA 1
ATOM 772 C C . ASN A 1 95 ? 3.954 62.032 3.768 1.00 7.97 95 ASN A C 1
ATOM 773 O O . ASN A 1 95 ? 3.350 60.996 3.523 1.00 7.95 95 ASN A O 1
ATOM 778 N N . GLN A 1 96 ? 5.235 62.044 4.132 1.00 8.07 96 GLN A N 1
ATOM 779 C CA A GLN A 1 96 ? 5.987 60.824 4.289 0.50 7.92 96 GLN A CA 1
ATOM 780 C CA B GLN A 1 96 ? 5.965 60.766 4.262 0.50 7.75 96 GLN A CA 1
ATOM 781 C C . GLN A 1 96 ? 5.299 59.879 5.294 1.00 7.98 96 GLN A C 1
ATOM 782 O O . GLN A 1 96 ? 5.140 58.689 5.050 1.00 7.88 96 GLN A O 1
ATOM 793 N N A ARG A 1 97 ? 4.901 60.431 6.435 0.50 8.07 97 ARG A N 1
ATOM 794 N N B ARG A 1 97 ? 4.927 60.436 6.439 0.50 7.20 97 ARG A N 1
ATOM 795 C CA A ARG A 1 97 ? 4.221 59.641 7.464 0.50 8.88 97 ARG A CA 1
ATOM 796 C CA B ARG A 1 97 ? 4.263 59.633 7.471 0.50 7.44 97 ARG A CA 1
ATOM 797 C C A ARG A 1 97 ? 2.890 59.080 6.986 0.50 7.49 97 ARG A C 1
ATOM 798 C C B ARG A 1 97 ? 2.884 59.109 7.032 0.50 6.97 97 ARG A C 1
ATOM 799 O O A ARG A 1 97 ? 2.524 57.952 7.329 0.50 7.55 97 ARG A O 1
ATOM 800 O O B ARG A 1 97 ? 2.488 58.022 7.450 0.50 7.00 97 ARG A O 1
ATOM 815 N N . LEU A 1 98 ? 2.165 59.878 6.213 1.00 7.16 98 LEU A N 1
ATOM 816 C CA . LEU A 1 98 ? 0.895 59.416 5.639 1.00 6.72 98 LEU A CA 1
ATOM 817 C C . LEU A 1 98 ? 1.117 58.226 4.703 1.00 6.74 98 LEU A C 1
ATOM 818 O O . LEU A 1 98 ? 0.376 57.242 4.761 1.00 6.79 98 LEU A O 1
ATOM 823 N N . TYR A 1 99 ? 2.147 58.294 3.867 1.00 6.61 99 TYR A N 1
ATOM 824 C CA . TYR A 1 99 ? 2.491 57.148 3.014 1.00 6.43 99 TYR A CA 1
ATOM 825 C C . TYR A 1 99 ? 2.974 55.956 3.836 1.00 7.00 99 TYR A C 1
ATOM 826 O O . TYR A 1 99 ? 2.680 54.818 3.478 1.00 7.85 99 TYR A O 1
ATOM 835 N N . PHE A 1 100 ? 3.719 56.213 4.904 1.00 6.88 100 PHE A N 1
ATOM 836 C CA . PHE A 1 100 ? 4.108 55.144 5.826 1.00 6.85 100 PHE A CA 1
ATOM 837 C C . PHE A 1 100 ? 2.859 54.466 6.404 1.00 6.92 100 PHE A C 1
ATOM 838 O O . PHE A 1 100 ? 2.761 53.245 6.434 1.00 7.44 100 PHE A O 1
ATOM 846 N N . ASP A 1 101 ? 1.915 55.272 6.872 1.00 6.99 101 ASP A N 1
ATOM 847 C CA . ASP A 1 101 ? 0.668 54.734 7.420 1.00 7.29 101 ASP A CA 1
ATOM 848 C C . ASP A 1 101 ? -0.033 53.849 6.406 1.00 7.62 101 ASP A C 1
ATOM 849 O O . ASP A 1 101 ? -0.480 52.758 6.744 1.00 8.67 101 ASP A O 1
ATOM 854 N N . MET A 1 102 ? -0.160 54.293 5.164 1.00 7.24 102 MET A N 1
ATOM 855 C CA A MET A 1 102 ? -0.832 53.485 4.129 0.50 7.09 102 MET A CA 1
ATOM 856 C CA B MET A 1 102 ? -0.847 53.475 4.198 0.50 8.58 102 MET A CA 1
ATOM 857 C C . MET A 1 102 ? -0.036 52.244 3.774 1.00 7.84 102 MET A C 1
ATOM 858 O O . MET A 1 102 ? -0.537 51.124 3.849 1.00 8.67 102 MET A O 1
ATOM 867 N N . GLY A 1 103 ? 1.192 52.460 3.322 1.00 7.89 103 GLY A N 1
ATOM 868 C CA . GLY A 1 103 ? 1.943 51.436 2.599 1.00 8.78 103 GLY A CA 1
ATOM 869 C C . GLY A 1 103 ? 2.785 50.517 3.438 1.00 8.33 103 GLY A C 1
ATOM 870 O O . GLY A 1 103 ? 3.230 49.484 2.950 1.00 9.78 103 GLY A O 1
ATOM 871 N N . THR A 1 104 ? 3.038 50.904 4.680 1.00 8.08 104 THR A N 1
ATOM 872 C CA . THR A 1 104 ? 3.855 50.098 5.583 1.00 8.26 104 THR A CA 1
ATOM 873 C C . THR A 1 104 ? 2.988 49.619 6.755 1.00 8.22 104 THR A C 1
ATOM 874 O O . THR A 1 104 ? 2.808 48.408 6.955 1.00 8.74 104 THR A O 1
ATOM 878 N N . LEU A 1 105 ? 2.440 50.544 7.532 1.00 7.79 105 LEU A N 1
ATOM 879 C CA . LEU A 1 105 ? 1.787 50.157 8.780 1.00 7.84 105 LEU A CA 1
ATOM 880 C C . LEU A 1 105 ? 0.404 49.537 8.540 1.00 7.95 105 LEU A C 1
ATOM 881 O O . LEU A 1 105 ? 0.171 48.381 8.922 1.00 8.23 105 LEU A O 1
ATOM 886 N N . TYR A 1 106 ? -0.528 50.276 7.932 1.00 7.60 106 TYR A N 1
ATOM 887 C CA . TYR A 1 106 ? -1.845 49.682 7.698 1.00 8.14 106 TYR A CA 1
ATOM 888 C C . TYR A 1 106 ? -1.742 48.529 6.700 1.00 8.01 106 TYR A C 1
ATOM 889 O O . TYR A 1 106 ? -2.443 47.539 6.823 1.00 8.00 106 TYR A O 1
ATOM 898 N N . GLN A 1 107 ? -0.851 48.620 5.722 1.00 8.31 107 GLN A N 1
ATOM 899 C CA . GLN A 1 107 ? -0.690 47.500 4.800 1.00 9.30 107 GLN A CA 1
ATOM 900 C C . GLN A 1 107 ? -0.346 46.215 5.553 1.00 8.25 107 GLN A C 1
ATOM 901 O O . GLN A 1 107 ? -0.838 45.146 5.211 1.00 9.18 107 GLN A O 1
ATOM 907 N N . SER A 1 108 ? 0.494 46.318 6.575 1.00 8.47 108 SER A N 1
ATOM 908 C CA . SER A 1 108 ? 0.837 45.139 7.359 1.00 8.68 108 SER A CA 1
ATOM 909 C C . SER A 1 108 ? -0.379 44.608 8.125 1.00 8.60 108 SER A C 1
ATOM 910 O O . SER A 1 108 ? -0.523 43.395 8.295 1.00 9.14 108 SER A O 1
ATOM 913 N N . PHE A 1 109 ? -1.249 45.505 8.599 1.00 8.05 109 PHE A N 1
ATOM 914 C CA . PHE A 1 109 ? -2.512 45.104 9.219 1.00 8.41 109 PHE A CA 1
ATOM 915 C C . PHE A 1 109 ? -3.328 44.275 8.232 1.00 8.79 109 PHE A C 1
ATOM 916 O O . PHE A 1 109 ? -3.764 43.156 8.526 1.00 9.27 109 PHE A O 1
ATOM 924 N N . ALA A 1 110 ? -3.564 44.852 7.058 1.00 8.79 110 ALA A N 1
ATOM 925 C CA . ALA A 1 110 ? -4.425 44.232 6.064 1.00 9.07 110 ALA A CA 1
ATOM 926 C C . ALA A 1 110 ? -3.877 42.870 5.672 1.00 9.96 110 ALA A C 1
ATOM 927 O O . ALA A 1 110 ? -4.612 41.893 5.617 1.00 11.16 110 ALA A O 1
ATOM 929 N N . ASN A 1 111 ? -2.576 42.790 5.421 1.00 9.65 111 ASN A N 1
ATOM 930 C CA . ASN A 1 111 ? -1.988 41.548 4.931 1.00 10.44 111 ASN A CA 1
ATOM 931 C C . ASN A 1 111 ? -2.039 40.412 5.937 1.00 10.57 111 ASN A C 1
ATOM 932 O O . ASN A 1 111 ? -2.104 39.248 5.556 1.00 11.58 111 ASN A O 1
ATOM 937 N N . TYR A 1 112 ? -2.019 40.740 7.221 1.00 10.05 112 TYR A N 1
ATOM 938 C CA . TYR A 1 112 ? -2.052 39.707 8.250 1.00 10.42 112 TYR A CA 1
ATOM 939 C C . TYR A 1 112 ? -3.479 39.362 8.685 1.00 10.91 112 TYR A C 1
ATOM 940 O O . TYR A 1 112 ? -3.817 38.186 8.830 1.00 11.32 112 TYR A O 1
ATOM 949 N N . TYR A 1 113 ? -4.297 40.375 8.953 1.00 9.78 113 TYR A N 1
ATOM 950 C CA . TYR A 1 113 ? -5.628 40.126 9.522 1.00 10.18 113 TYR A CA 1
ATOM 951 C C . TYR A 1 113 ? -6.707 39.880 8.477 1.00 10.59 113 TYR A C 1
ATOM 952 O O . TYR A 1 113 ? -7.613 39.089 8.716 1.00 10.74 113 TYR A O 1
ATOM 961 N N . TYR A 1 114 ? -6.645 40.550 7.328 1.00 10.24 114 TYR A N 1
ATOM 962 C CA . TYR A 1 114 ? -7.740 40.417 6.355 1.00 11.29 114 TYR A CA 1
ATOM 963 C C . TYR A 1 114 ? -7.927 38.984 5.842 1.00 11.86 114 TYR A C 1
ATOM 964 O O . TYR A 1 114 ? -9.061 38.531 5.733 1.00 11.93 114 TYR A O 1
ATOM 973 N N . PRO A 1 115 ? -6.839 38.258 5.511 1.00 11.47 115 PRO A N 1
ATOM 974 C CA . PRO A 1 115 ? -7.088 36.878 5.094 1.00 12.79 115 PRO A CA 1
ATOM 975 C C . PRO A 1 115 ? -7.766 36.039 6.170 1.00 12.51 115 PRO A C 1
ATOM 976 O O . PRO A 1 115 ? -8.555 35.157 5.847 1.00 14.42 115 PRO A O 1
ATOM 980 N N . GLN A 1 116 ? -7.459 36.312 7.433 1.00 11.28 116 GLN A N 1
ATOM 981 C CA . GLN A 1 116 ? -8.104 35.606 8.531 1.00 12.55 116 GLN A CA 1
ATOM 982 C C . GLN A 1 116 ? -9.572 35.971 8.674 1.00 11.98 116 GLN A C 1
ATOM 983 O O . GLN A 1 116 ? -10.428 35.094 8.685 1.00 13.33 116 GLN A O 1
ATOM 989 N N . VAL A 1 117 ? -9.880 37.254 8.782 1.00 12.05 117 VAL A N 1
ATOM 990 C CA . VAL A 1 117 ? -11.257 37.650 9.086 1.00 13.48 117 VAL A CA 1
ATOM 991 C C . VAL A 1 117 ? -12.158 37.625 7.858 1.00 13.38 117 VAL A C 1
ATOM 992 O O . VAL A 1 117 ? -13.351 37.355 7.986 1.00 16.19 117 VAL A O 1
ATOM 996 N N . PHE A 1 118 ? -11.589 37.852 6.677 1.00 12.46 118 PHE A N 1
ATOM 997 C CA . PHE A 1 118 ? -12.402 37.935 5.461 1.00 13.70 118 PHE A CA 1
ATOM 998 C C . PHE A 1 118 ? -12.411 36.648 4.628 1.00 14.24 118 PHE A C 1
ATOM 999 O O . PHE A 1 118 ? -13.418 36.356 3.975 1.00 16.39 118 PHE A O 1
ATOM 1007 N N . ALA A 1 119 ? -11.329 35.872 4.663 1.00 13.58 119 ALA A N 1
ATOM 1008 C CA . ALA A 1 119 ? -11.248 34.606 3.922 1.00 14.94 119 ALA A CA 1
ATOM 1009 C C . ALA A 1 119 ? -11.192 33.357 4.814 1.00 14.52 119 ALA A C 1
ATOM 1010 O O . ALA A 1 119 ? -11.215 32.232 4.309 1.00 16.59 119 ALA A O 1
ATOM 1012 N N . LYS A 1 120 ? -11.153 33.551 6.129 1.00 14.66 120 LYS A N 1
ATOM 1013 C CA . LYS A 1 120 ? -11.102 32.453 7.108 1.00 15.30 120 LYS A CA 1
ATOM 1014 C C . LYS A 1 120 ? -9.847 31.611 6.969 1.00 16.59 120 LYS A C 1
ATOM 1015 O O . LYS A 1 120 ? -9.846 30.419 7.272 1.00 20.21 120 LYS A O 1
ATOM 1021 N N . ALA A 1 121 ? -8.768 32.245 6.529 1.00 15.68 121 ALA A N 1
ATOM 1022 C CA . ALA A 1 121 ? -7.486 31.569 6.382 1.00 16.72 121 ALA A CA 1
ATOM 1023 C C . ALA A 1 121 ? -6.765 31.518 7.726 1.00 16.48 121 ALA A C 1
ATOM 1024 O O . ALA A 1 121 ? -6.934 32.406 8.552 1.00 16.06 121 ALA A O 1
ATOM 1026 N N . PRO A 1 122 ? -5.929 30.490 7.944 1.00 17.65 122 PRO A N 1
ATOM 1027 C CA . PRO A 1 122 ? -5.108 30.492 9.159 1.00 17.32 122 PRO A CA 1
ATOM 1028 C C . PRO A 1 122 ? -4.098 31.637 9.134 1.00 16.89 122 PRO A C 1
ATOM 1029 O O . PRO A 1 122 ? -3.709 32.087 8.057 1.00 17.11 122 PRO A O 1
ATOM 1033 N N . ALA A 1 123 ? -3.682 32.104 10.306 1.00 15.31 123 ALA A N 1
ATOM 1034 C CA . ALA A 1 123 ? -2.718 33.196 10.402 1.00 14.65 123 ALA A CA 1
ATOM 1035 C C . ALA A 1 123 ? -1.398 32.826 9.734 1.00 16.26 123 ALA A C 1
ATOM 1036 O O . ALA A 1 123 ? -0.938 31.692 9.841 1.00 17.46 123 ALA A O 1
ATOM 1038 N N . ASP A 1 124 ? -0.795 33.801 9.060 1.00 14.48 124 ASP A N 1
ATOM 1039 C CA . ASP A 1 124 ? 0.472 33.642 8.356 1.00 14.74 124 ASP A CA 1
ATOM 1040 C C . ASP A 1 124 ? 1.587 34.276 9.191 1.00 14.24 124 ASP A C 1
ATOM 1041 O O . ASP A 1 124 ? 1.679 35.497 9.289 1.00 14.11 124 ASP A O 1
ATOM 1046 N N . PRO A 1 125 ? 2.441 33.446 9.811 1.00 15.45 125 PRO A N 1
ATOM 1047 C CA . PRO A 1 125 ? 3.442 34.017 10.717 1.00 15.76 125 PRO A CA 1
ATOM 1048 C C . PRO A 1 125 ? 4.501 34.900 10.042 1.00 15.36 125 PRO A C 1
ATOM 1049 O O . PRO A 1 125 ? 5.099 35.743 10.712 1.00 16.99 125 PRO A O 1
ATOM 1053 N N . GLU A 1 126 ? 4.737 34.725 8.747 1.00 16.07 126 GLU A N 1
ATOM 1054 C CA . GLU A 1 126 ? 5.654 35.623 8.043 1.00 17.79 126 GLU A CA 1
ATOM 1055 C C . GLU A 1 126 ? 5.015 37.001 7.845 1.00 17.00 126 GLU A C 1
ATOM 1056 O O . GLU A 1 126 ? 5.692 38.017 7.988 1.00 18.23 126 GLU A O 1
ATOM 1062 N N . ALA A 1 127 ? 3.718 37.048 7.545 1.00 15.57 127 ALA A N 1
ATOM 1063 C CA . ALA A 1 127 ? 3.022 38.331 7.478 1.00 14.40 127 ALA A CA 1
ATOM 1064 C C . ALA A 1 127 ? 3.036 39.018 8.845 1.00 12.98 127 ALA A C 1
ATOM 1065 O O . ALA A 1 127 ? 3.100 40.246 8.930 1.00 13.32 127 ALA A O 1
ATOM 1067 N N . PHE A 1 128 ? 2.989 38.238 9.922 1.00 12.57 128 PHE A N 1
ATOM 1068 C CA . PHE A 1 128 ? 3.062 38.843 11.238 1.00 12.88 128 PHE A CA 1
ATOM 1069 C C . PHE A 1 128 ? 4.379 39.594 11.421 1.00 13.60 128 PHE A C 1
ATOM 1070 O O . PHE A 1 128 ? 4.419 40.657 12.041 1.00 13.16 128 PHE A O 1
ATOM 1078 N N . LYS A 1 129 ? 5.465 39.043 10.891 1.00 14.12 129 LYS A N 1
ATOM 1079 C CA . LYS A 1 129 ? 6.758 39.709 11.037 1.00 15.29 129 LYS A CA 1
ATOM 1080 C C . LYS A 1 129 ? 6.791 41.083 10.369 1.00 14.37 129 LYS A C 1
ATOM 1081 O O . LYS A 1 129 ? 7.513 41.962 10.828 1.00 14.62 129 LYS A O 1
ATOM 1087 N N . LYS A 1 130 ? 5.997 41.285 9.320 1.00 13.21 130 LYS A N 1
ATOM 1088 C CA . LYS A 1 130 ? 5.909 42.604 8.694 1.00 12.71 130 LYS A CA 1
ATOM 1089 C C . LYS A 1 130 ? 5.250 43.623 9.627 1.00 11.60 130 LYS A C 1
ATOM 1090 O O . LYS A 1 130 ? 5.625 44.796 9.610 1.00 11.05 130 LYS A O 1
ATOM 1096 N N . ILE A 1 131 ? 4.286 43.192 10.443 1.00 10.67 131 ILE A N 1
ATOM 1097 C CA . ILE A 1 131 ? 3.686 44.091 11.426 1.00 10.10 131 ILE A CA 1
ATOM 1098 C C . ILE A 1 131 ? 4.758 44.508 12.420 1.00 10.24 131 ILE A C 1
ATOM 1099 O O . ILE A 1 131 ? 4.907 45.683 12.732 1.00 10.19 131 ILE A O 1
ATOM 1104 N N . GLU A 1 132 ? 5.504 43.535 12.926 1.00 11.28 132 GLU A N 1
ATOM 1105 C CA . GLU A 1 132 ? 6.560 43.827 13.883 1.00 12.24 132 GLU A CA 1
ATOM 1106 C C . GLU A 1 132 ? 7.572 44.815 13.292 1.00 12.45 132 GLU A C 1
ATOM 1107 O O . GLU A 1 132 ? 7.961 45.774 13.956 1.00 12.04 132 GLU A O 1
ATOM 1113 N N . ALA A 1 133 ? 7.966 44.609 12.039 1.00 12.04 133 ALA A N 1
ATOM 1114 C CA . ALA A 1 133 ? 8.920 45.508 11.379 1.00 11.96 133 ALA A CA 1
ATOM 1115 C C . ALA A 1 133 ? 8.349 46.925 11.290 1.00 10.77 133 ALA A C 1
ATOM 1116 O O . ALA A 1 133 ? 9.068 47.905 11.510 1.00 10.85 133 ALA A O 1
ATOM 1118 N N . ALA A 1 134 ? 7.059 47.044 10.967 1.00 9.75 134 ALA A N 1
ATOM 1119 C CA . ALA A 1 134 ? 6.427 48.359 10.825 1.00 9.37 134 ALA A CA 1
ATOM 1120 C C . ALA A 1 134 ? 6.367 49.083 12.167 1.00 9.40 134 ALA A C 1
ATOM 1121 O O . ALA A 1 134 ? 6.650 50.269 12.246 1.00 9.52 134 ALA A O 1
ATOM 1123 N N . PHE A 1 135 ? 6.004 48.369 13.226 1.00 9.77 135 PHE A N 1
ATOM 1124 C CA . PHE A 1 135 ? 5.997 48.976 14.556 1.00 10.09 135 PHE A CA 1
ATOM 1125 C C . PHE A 1 135 ? 7.391 49.382 14.997 1.00 10.28 135 PHE A C 1
ATOM 1126 O O . PHE A 1 135 ? 7.548 50.411 15.647 1.00 10.75 135 PH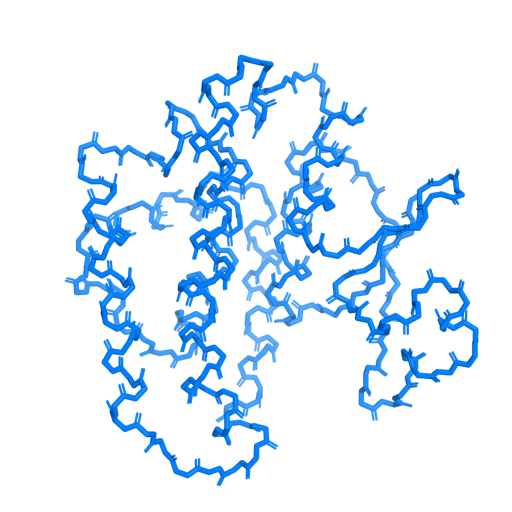E A O 1
ATOM 1134 N N . GLU A 1 136 ? 8.403 48.586 14.649 1.00 10.81 136 GLU A N 1
ATOM 1135 C CA . GLU A 1 136 ? 9.794 48.927 14.960 1.00 11.48 136 GLU A CA 1
ATOM 1136 C C . GLU A 1 136 ? 10.160 50.257 14.304 1.00 10.56 136 GLU A C 1
ATOM 1137 O O . GLU A 1 136 ? 10.763 51.127 14.933 1.00 11.36 136 GLU A O 1
ATOM 1143 N N . PHE A 1 137 ? 9.803 50.422 13.034 1.00 10.25 137 PHE A N 1
ATOM 1144 C CA . PHE A 1 137 ? 10.092 51.685 12.358 1.00 10.01 137 PHE A CA 1
ATOM 1145 C C . PHE A 1 137 ? 9.368 52.855 13.016 1.00 9.75 137 PHE A C 1
ATOM 1146 O O . PHE A 1 137 ? 9.960 53.907 13.260 1.00 10.32 137 PHE A O 1
ATOM 1154 N N . LEU A 1 138 ? 8.081 52.679 13.324 1.00 9.83 138 LEU A N 1
ATOM 1155 C CA . LEU A 1 138 ? 7.328 53.762 13.948 1.00 9.99 138 LEU A CA 1
ATOM 1156 C C . LEU A 1 138 ? 7.931 54.113 15.306 1.00 10.24 138 LEU A C 1
ATOM 1157 O O . LEU A 1 138 ? 8.016 55.284 15.668 1.00 10.42 138 LEU A O 1
ATOM 1162 N N . ASN A 1 139 ? 8.362 53.092 16.039 1.00 10.20 139 ASN A N 1
ATOM 1163 C CA . ASN A 1 139 ? 9.010 53.294 17.322 1.00 10.66 139 ASN A CA 1
ATOM 1164 C C . ASN A 1 139 ? 10.262 54.167 17.177 1.00 10.87 139 ASN A C 1
ATOM 1165 O O . ASN A 1 139 ? 10.488 55.081 17.972 1.00 11.45 139 ASN A O 1
ATOM 1170 N N . THR A 1 140 ? 11.055 53.915 16.140 1.00 10.85 140 THR A N 1
ATOM 1171 C CA . THR A 1 140 ? 12.234 54.725 15.855 1.00 10.73 140 THR A CA 1
ATOM 1172 C C . THR A 1 140 ? 11.841 56.154 15.465 1.00 11.21 140 THR A C 1
ATOM 1173 O O . THR A 1 140 ? 12.454 57.121 15.928 1.00 12.35 140 THR A O 1
ATOM 1177 N N . PHE A 1 141 ? 10.826 56.305 14.614 1.00 10.93 141 PHE A N 1
ATOM 1178 C CA . PHE A 1 141 ? 10.411 57.650 14.219 1.00 11.65 141 PHE A CA 1
ATOM 1179 C C . PHE A 1 141 ? 10.024 58.497 15.425 1.00 12.02 141 PHE A C 1
ATOM 1180 O O . PHE A 1 141 ? 10.205 59.714 15.433 1.00 12.55 141 PHE A O 1
ATOM 1188 N N . LEU A 1 142 ? 9.443 57.847 16.426 1.00 11.49 142 LEU A N 1
ATOM 1189 C CA . LEU A 1 142 ? 8.948 58.531 17.607 1.00 12.07 142 LEU A CA 1
ATOM 1190 C C . LEU A 1 142 ? 9.998 58.734 18.698 1.00 12.63 142 LEU A C 1
ATOM 1191 O O . LEU A 1 142 ? 9.677 59.298 19.740 1.00 13.92 142 LEU A O 1
ATOM 1196 N N . GLU A 1 143 ? 11.237 58.295 18.477 1.00 12.93 143 GLU A N 1
ATOM 1197 C CA . GLU A 1 143 ? 12.293 58.479 19.468 1.00 13.18 143 GLU A CA 1
ATOM 1198 C C . GLU A 1 143 ? 12.485 59.968 19.729 1.00 14.21 143 GLU A C 1
ATOM 1199 O O . GLU A 1 143 ? 12.820 60.733 18.823 1.00 15.91 143 GLU A O 1
ATOM 1205 N N . GLY A 1 144 ? 12.257 60.373 20.973 1.00 14.98 144 GLY A N 1
ATOM 1206 C CA . GLY A 1 144 ? 12.394 61.769 21.371 1.00 15.80 144 GLY A CA 1
ATOM 1207 C C . GLY A 1 144 ? 11.306 62.703 20.876 1.00 16.90 144 GLY A C 1
ATOM 1208 O O . GLY A 1 144 ? 11.443 63.924 20.977 1.00 18.79 144 GLY A O 1
ATOM 1209 N N . GLN A 1 145 ? 10.221 62.141 20.350 1.00 15.40 145 GLN A N 1
ATOM 1210 C CA . GLN A 1 145 ? 9.155 62.929 19.741 1.00 15.83 145 GLN A CA 1
ATOM 1211 C C . GLN A 1 145 ? 7.824 62.644 20.395 1.00 15.78 145 GLN A C 1
ATOM 1212 O O . GLN A 1 145 ? 7.446 61.484 20.586 1.00 17.91 145 GLN A O 1
ATOM 1218 N N . ASP A 1 146 ? 7.088 63.708 20.690 1.00 13.74 146 ASP A N 1
ATOM 1219 C CA . ASP A 1 146 ? 5.737 63.566 21.218 1.00 14.03 146 ASP A CA 1
ATOM 1220 C C . ASP A 1 146 ? 4.675 63.295 20.151 1.00 13.02 146 ASP A C 1
ATOM 1221 O O . ASP A 1 146 ? 3.653 62.682 20.446 1.00 14.19 146 ASP A O 1
ATOM 1226 N N . TYR A 1 147 ? 4.921 63.759 18.927 1.00 12.68 147 TYR A N 1
ATOM 1227 C CA . TYR A 1 147 ? 4.000 63.557 17.802 1.00 11.69 147 TYR A CA 1
ATOM 1228 C C . TYR A 1 147 ? 4.780 62.989 16.638 1.00 11.74 147 TYR A C 1
ATOM 1229 O O . TYR A 1 147 ? 6.010 63.033 16.610 1.00 13.05 147 TYR A O 1
ATOM 1238 N N . ALA A 1 148 ? 4.053 62.446 15.675 1.00 10.81 148 ALA A N 1
ATOM 1239 C CA . ALA A 1 148 ? 4.666 61.595 14.679 1.00 11.42 148 ALA A CA 1
ATOM 1240 C C . ALA A 1 148 ? 5.366 62.356 13.567 1.00 10.51 148 ALA A C 1
ATOM 1241 O O . ALA A 1 148 ? 6.227 61.794 12.904 1.00 13.18 148 ALA A O 1
ATOM 1243 N N . ALA A 1 149 ? 4.990 63.611 13.347 1.00 10.39 149 ALA A N 1
ATOM 1244 C CA . ALA A 1 149 ? 5.423 64.326 12.151 1.00 11.73 149 ALA A CA 1
ATOM 1245 C C . ALA A 1 149 ? 5.423 65.831 12.366 1.00 12.06 149 ALA A C 1
ATOM 1246 O O . ALA A 1 149 ? 4.909 66.586 11.545 1.00 14.60 149 ALA A O 1
ATOM 1248 N N . GLY A 1 150 ? 6.048 66.260 13.456 1.00 12.78 150 GLY A N 1
ATOM 1249 C CA . GLY A 1 150 ? 6.158 67.669 13.782 1.00 14.52 150 GLY A CA 1
ATOM 1250 C C . GLY A 1 150 ? 6.008 67.917 15.266 1.00 14.23 150 GLY A C 1
ATOM 1251 O O . GLY A 1 150 ? 5.856 66.980 16.058 1.00 14.79 150 GLY A O 1
ATOM 1252 N N . ASP A 1 151 ? 6.050 69.191 15.638 1.00 14.79 151 ASP A N 1
ATOM 1253 C CA . ASP A 1 151 ? 5.992 69.603 17.041 1.00 14.86 151 ASP A CA 1
ATOM 1254 C C . ASP A 1 151 ? 4.614 69.480 17.688 1.00 14.75 151 ASP A C 1
ATOM 1255 O O . ASP A 1 151 ? 4.506 69.459 18.919 1.00 15.94 151 ASP A O 1
ATOM 1260 N N . SER A 1 152 ? 3.569 69.405 16.869 1.00 13.96 152 SER A N 1
ATOM 1261 C CA . SER A 1 152 ? 2.200 69.325 17.338 1.00 14.13 152 SER A CA 1
ATOM 1262 C C . SER A 1 152 ? 1.448 68.253 16.558 1.00 12.17 152 SER A C 1
ATOM 1263 O O . SER A 1 152 ? 1.956 67.685 15.579 1.00 12.27 152 SER A O 1
ATOM 1266 N N . LEU A 1 153 ? 0.227 67.987 16.999 1.00 12.48 153 LEU A N 1
ATOM 1267 C CA . LEU A 1 153 ? -0.653 67.027 16.341 1.00 10.89 153 LEU A CA 1
ATOM 1268 C C . LEU A 1 153 ? -0.856 67.443 14.896 1.00 11.15 153 LEU A C 1
ATOM 1269 O O . LEU A 1 153 ? -1.117 68.604 14.597 1.00 11.90 153 LEU A O 1
ATOM 1274 N N . THR A 1 154 ? -0.752 66.478 13.996 1.00 9.63 154 THR A N 1
ATOM 1275 C CA . THR A 1 154 ? -1.028 66.723 12.586 1.00 9.60 154 THR A CA 1
ATOM 1276 C C . THR A 1 154 ? -1.931 65.627 12.052 1.00 9.05 154 THR A C 1
ATOM 1277 O O . THR A 1 154 ? -2.213 64.641 12.731 1.00 9.37 154 THR A O 1
ATOM 1281 N N . VAL A 1 155 ? -2.332 65.768 10.801 1.00 8.81 155 VAL A N 1
ATOM 1282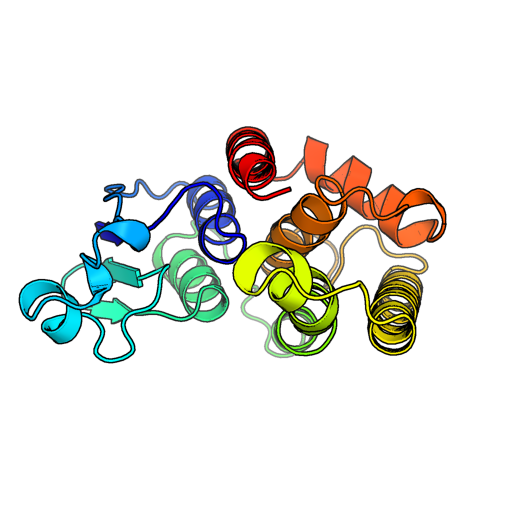 C CA . VAL A 1 155 ? -3.101 64.717 10.175 1.00 8.65 155 VAL A CA 1
ATOM 1283 C C . VAL A 1 155 ? -2.353 63.378 10.159 1.00 7.93 155 VAL A C 1
ATOM 1284 O O . VAL A 1 155 ? -2.994 62.332 10.122 1.00 8.02 155 VAL A O 1
ATOM 1288 N N . ALA A 1 156 ? -1.015 63.391 10.163 1.00 8.09 156 ALA A N 1
ATOM 1289 C CA . ALA A 1 156 ? -0.263 62.138 10.255 1.00 8.83 156 ALA A CA 1
ATOM 1290 C C . ALA A 1 156 ? -0.562 61.413 11.560 1.00 8.43 156 ALA A C 1
ATOM 1291 O O . ALA A 1 156 ? -0.768 60.204 11.555 1.00 8.30 156 ALA A O 1
ATOM 1293 N N . ASP A 1 157 ? -0.577 62.131 12.683 1.00 8.22 157 ASP A N 1
ATOM 1294 C CA . ASP A 1 157 ? -0.953 61.471 13.935 1.00 8.49 157 ASP A CA 1
ATOM 1295 C C . ASP A 1 157 ? -2.344 60.874 13.846 1.00 8.14 157 ASP A C 1
ATOM 1296 O O . ASP A 1 157 ? -2.571 59.762 14.323 1.00 8.58 157 ASP A O 1
ATOM 1301 N N . ILE A 1 158 ? -3.278 61.623 13.272 1.00 7.86 158 ILE A N 1
ATOM 1302 C CA . ILE A 1 158 ? -4.674 61.188 13.268 1.00 7.90 158 ILE A CA 1
ATOM 1303 C C . ILE A 1 158 ? -4.821 59.913 12.429 1.00 7.37 158 ILE A C 1
ATOM 1304 O O . ILE A 1 158 ? -5.485 58.961 12.842 1.00 8.31 158 ILE A O 1
ATOM 1309 N N . ALA A 1 159 ? -4.156 59.865 11.278 1.00 7.63 159 ALA A N 1
ATOM 1310 C CA . ALA A 1 159 ? -4.178 58.665 10.443 1.00 7.31 159 ALA A CA 1
ATOM 1311 C C . ALA A 1 159 ? -3.580 57.484 11.209 1.00 7.65 159 ALA A C 1
ATOM 1312 O O . ALA A 1 159 ? -4.137 56.388 11.233 1.00 7.85 159 ALA A O 1
ATOM 1314 N N . LEU A 1 160 ? -2.444 57.719 11.847 1.00 7.39 160 LEU A N 1
ATOM 1315 C CA . LEU A 1 160 ? -1.776 56.662 12.595 1.00 7.94 160 LEU A CA 1
ATOM 1316 C C . LEU A 1 160 ? -2.605 56.174 13.783 1.00 7.99 160 LEU A C 1
ATOM 1317 O O . LEU A 1 160 ? -2.558 54.992 14.110 1.00 8.82 160 LEU A O 1
ATOM 1322 N N . VAL A 1 161 ? -3.336 57.081 14.438 1.00 8.46 161 VAL A N 1
ATOM 1323 C CA . VAL A 1 161 ? -4.237 56.694 15.544 1.00 8.58 161 VAL A CA 1
ATOM 1324 C C . VAL A 1 161 ? -5.308 55.730 15.050 1.00 8.24 161 VAL A C 1
ATOM 1325 O O . VAL A 1 161 ? -5.611 54.737 15.711 1.00 8.56 161 VAL A O 1
ATOM 1329 N N . ALA A 1 162 ? -5.903 56.028 13.901 1.00 7.96 162 ALA A N 1
ATOM 1330 C CA . ALA A 1 162 ? -6.897 55.119 13.349 1.00 7.78 162 ALA A CA 1
ATOM 1331 C C . ALA A 1 162 ? -6.266 53.745 13.143 1.00 7.57 162 ALA A C 1
ATOM 1332 O O . ALA A 1 162 ? -6.834 52.734 13.562 1.00 8.18 162 ALA A O 1
ATOM 1334 N N . THR A 1 163 ? -5.084 53.699 12.529 1.00 7.07 163 THR A N 1
ATOM 1335 C CA . THR A 1 163 ? -4.417 52.415 12.274 1.00 7.50 163 THR A CA 1
ATOM 1336 C C . THR A 1 163 ? -4.048 51.674 13.565 1.00 7.45 163 THR A C 1
ATOM 1337 O O . THR A 1 163 ? -4.369 50.494 13.729 1.00 7.87 163 THR A O 1
ATOM 1341 N N . VAL A 1 164 ? -3.376 52.373 14.473 1.00 7.80 164 VAL A N 1
ATOM 1342 C CA . VAL A 1 164 ? -2.876 51.729 15.682 1.00 7.93 164 VAL A CA 1
ATOM 1343 C C . VAL A 1 164 ? -4.042 51.270 16.577 1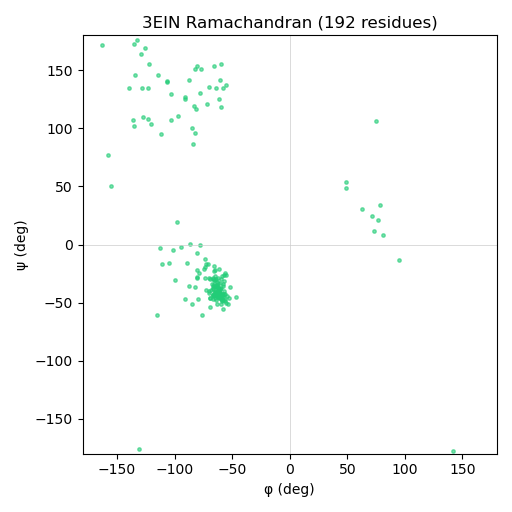.00 7.88 164 VAL A C 1
ATOM 1344 O O . VAL A 1 164 ? -3.955 50.199 17.184 1.00 8.46 164 VAL A O 1
ATOM 1348 N N . SER A 1 165 ? -5.134 52.030 16.624 1.00 8.31 165 SER A N 1
ATOM 1349 C CA . SER A 1 165 ? -6.305 51.592 17.398 1.00 8.39 165 SER A CA 1
ATOM 1350 C C . SER A 1 165 ? -6.952 50.342 16.807 1.00 8.36 165 SER A C 1
ATOM 1351 O O . SER A 1 165 ? -7.476 49.512 17.544 1.00 9.08 165 SER A O 1
ATOM 1354 N N . THR A 1 166 ? -6.866 50.166 15.493 1.00 8.03 166 THR A N 1
ATOM 1355 C CA . THR A 1 166 ? -7.319 48.937 14.852 1.00 8.33 166 THR A CA 1
ATOM 1356 C C . THR A 1 166 ? -6.434 47.762 15.287 1.00 8.33 166 THR A C 1
ATOM 1357 O O . THR A 1 166 ? -6.943 46.699 15.646 1.00 8.50 166 THR A O 1
ATOM 1361 N N . PHE A 1 167 ? -5.118 47.966 15.319 1.00 8.00 167 PHE A N 1
ATOM 1362 C CA . PHE A 1 167 ? -4.214 46.975 15.901 1.00 8.48 167 PHE A CA 1
ATOM 1363 C C . PHE A 1 167 ? -4.586 46.659 17.350 1.00 8.33 167 PHE A C 1
ATOM 1364 O O . PHE A 1 167 ? -4.531 45.500 17.749 1.00 9.93 167 PHE A O 1
ATOM 1372 N N . GLU A 1 168 ? -4.911 47.681 18.138 1.00 8.82 168 GLU A N 1
ATOM 1373 C CA . GLU A 1 168 ? -5.236 47.439 19.541 1.00 9.82 168 GLU A CA 1
ATOM 1374 C C . GLU A 1 168 ? -6.423 46.488 19.647 1.00 9.85 168 GLU A C 1
ATOM 1375 O O . GLU A 1 168 ? -6.375 45.512 20.410 1.00 10.58 168 GLU A O 1
ATOM 1381 N N . VAL A 1 169 ? -7.496 46.740 18.902 1.00 9.54 169 VAL A N 1
ATOM 1382 C CA A VAL A 1 169 ? -8.692 45.931 19.034 0.50 10.15 169 VAL A CA 1
ATOM 1383 C CA B VAL A 1 169 ? -8.684 45.885 19.054 0.50 10.79 169 VAL A CA 1
ATOM 1384 C C . VAL A 1 169 ? -8.454 44.507 18.492 1.00 10.30 169 VAL A C 1
ATOM 1385 O O . VAL A 1 169 ? -9.106 43.553 18.931 1.00 11.72 169 VAL A O 1
ATOM 1392 N N . ALA A 1 170 ? -7.503 44.378 17.571 1.00 9.90 170 ALA A N 1
ATOM 1393 C CA . ALA A 1 170 ? -7.076 43.090 17.033 1.00 10.83 170 ALA A CA 1
ATOM 1394 C C . ALA A 1 170 ? -6.142 42.317 17.977 1.00 10.95 170 ALA A C 1
ATOM 1395 O O . ALA A 1 170 ? -5.697 41.226 17.631 1.00 12.70 170 ALA A O 1
ATOM 1397 N N . LYS A 1 171 ? -5.843 42.908 19.130 1.00 11.14 171 LYS A N 1
ATOM 1398 C CA . LYS A 1 171 ? -5.066 42.278 20.210 1.00 12.27 171 LYS A CA 1
ATOM 1399 C C . LYS A 1 171 ? -3.565 42.237 19.938 1.00 12.02 171 LYS A C 1
ATOM 1400 O O . LYS A 1 171 ? -2.843 41.450 20.556 1.00 14.07 171 LYS A O 1
ATOM 1406 N N . PHE A 1 172 ? -3.077 43.107 19.053 1.00 10.85 172 PHE A N 1
ATOM 1407 C CA . PHE A 1 172 ? -1.651 43.273 18.874 1.00 11.79 172 PHE A CA 1
ATOM 1408 C C . PHE A 1 172 ? -1.060 43.956 20.104 1.00 12.10 172 PHE A C 1
ATOM 1409 O O . PHE A 1 172 ? -1.607 44.933 20.617 1.00 13.00 172 PHE A O 1
ATOM 1417 N N . GLU A 1 173 ? 0.073 43.441 20.567 1.00 13.71 173 GLU A N 1
ATOM 1418 C CA . GLU A 1 173 ? 0.683 43.932 21.799 1.00 14.94 173 GLU A CA 1
ATOM 1419 C C . GLU A 1 173 ? 1.552 45.172 21.524 1.00 14.64 173 GLU A C 1
ATOM 1420 O O . GLU A 1 173 ? 2.759 45.087 21.307 1.00 16.82 173 GLU A O 1
ATOM 1426 N N . ILE A 1 174 ? 0.906 46.333 21.546 1.00 14.27 174 ILE A N 1
ATOM 1427 C CA . ILE A 1 174 ? 1.521 47.629 21.240 1.00 13.73 174 ILE A CA 1
ATOM 1428 C C . ILE A 1 174 ? 2.553 48.014 22.299 1.00 13.57 174 ILE A C 1
ATOM 1429 O O . ILE A 1 174 ? 3.544 48.680 21.992 1.00 14.26 174 ILE A O 1
ATOM 1434 N N . SER A 1 175 ? 2.336 47.552 23.531 1.00 14.94 175 SER A N 1
ATOM 1435 C CA . SER A 1 175 ? 3.220 47.873 24.655 1.00 15.43 175 SER A CA 1
ATOM 1436 C C . SER A 1 175 ? 4.688 47.493 24.435 1.00 14.08 175 SER A C 1
ATOM 1437 O O . SER A 1 175 ? 5.567 48.063 25.089 1.00 15.91 175 SER A O 1
ATOM 1440 N N . LYS A 1 176 ? 4.947 46.522 23.560 1.00 15.00 176 LYS A N 1
ATOM 1441 C CA . LYS A 1 176 ? 6.306 46.089 23.225 1.00 15.38 176 LYS A CA 1
ATOM 1442 C C . LYS A 1 176 ? 7.143 47.219 22.605 1.00 14.57 176 LYS A C 1
ATOM 1443 O O . LYS A 1 176 ? 8.368 47.157 22.627 1.00 18.05 176 LYS A O 1
ATOM 1449 N N . TYR A 1 177 ? 6.480 48.237 22.057 1.00 12.70 177 TYR A N 1
ATOM 1450 C CA . TYR A 1 177 ? 7.124 49.342 21.365 1.00 12.40 177 TYR A CA 1
ATOM 1451 C C . TYR A 1 177 ? 6.911 50.585 22.215 1.00 11.91 177 TYR A C 1
ATOM 1452 O O . TYR A 1 177 ? 5.874 51.239 22.133 1.00 12.86 177 TYR A O 1
ATOM 1461 N N . ALA A 1 178 ? 7.899 50.894 23.056 1.00 12.95 178 ALA A N 1
ATOM 1462 C CA . ALA A 1 178 ? 7.707 51.885 24.111 1.00 13.47 178 ALA A CA 1
ATOM 1463 C C . ALA A 1 178 ? 7.351 53.286 23.616 1.00 12.92 178 ALA A C 1
ATOM 1464 O O . ALA A 1 178 ? 6.514 53.958 24.213 1.00 13.77 178 ALA A O 1
ATOM 1466 N N . ASN A 1 179 ? 7.994 53.748 22.549 1.00 11.95 179 ASN A N 1
ATOM 1467 C CA . ASN A 1 179 ? 7.690 55.083 22.036 1.00 11.51 179 ASN A CA 1
ATOM 1468 C C . ASN A 1 179 ? 6.305 55.108 21.401 1.00 11.56 179 ASN A C 1
ATOM 1469 O O . ASN A 1 179 ? 5.567 56.076 21.563 1.00 12.50 179 ASN A O 1
ATOM 1474 N N . VAL A 1 180 ? 5.962 54.049 20.669 1.00 11.24 180 VAL A N 1
ATOM 1475 C CA . VAL A 1 180 ? 4.622 53.956 20.084 1.00 10.89 180 VAL A CA 1
ATOM 1476 C C . VAL A 1 180 ? 3.569 53.978 21.194 1.00 11.29 180 VAL A C 1
ATOM 1477 O O . VAL A 1 180 ? 2.577 54.700 21.117 1.00 12.08 180 VAL A O 1
ATOM 1481 N N . ASN A 1 181 ? 3.784 53.185 22.238 1.00 12.25 181 ASN A N 1
ATOM 1482 C CA . ASN A 1 181 ? 2.813 53.106 23.323 1.00 12.79 181 ASN A CA 1
ATOM 1483 C C . ASN A 1 181 ? 2.612 54.464 23.985 1.00 12.86 181 ASN A C 1
ATOM 1484 O O . ASN A 1 181 ? 1.482 54.863 24.281 1.00 14.28 181 ASN A O 1
ATOM 1489 N N . ARG A 1 182 ? 3.716 55.155 24.254 1.00 13.90 182 ARG A N 1
ATOM 1490 C CA . ARG A 1 182 ? 3.652 56.482 24.846 1.00 13.64 182 ARG A CA 1
ATOM 1491 C C . ARG A 1 182 ? 2.871 57.458 23.961 1.00 13.54 182 ARG A C 1
ATOM 1492 O O . ARG A 1 182 ? 1.963 58.150 24.426 1.00 15.10 182 ARG A O 1
ATOM 1500 N N . TRP A 1 183 ? 3.243 57.514 22.688 1.00 12.74 183 TRP A N 1
ATOM 1501 C CA . TRP A 1 183 ? 2.589 58.391 21.729 1.00 12.42 183 TRP A CA 1
ATOM 1502 C C . TRP A 1 183 ? 1.094 58.082 21.632 1.00 12.50 183 TRP A C 1
ATOM 1503 O O . TRP A 1 183 ? 0.266 58.988 21.579 1.00 13.39 183 TRP A O 1
ATOM 1514 N N . TYR A 1 184 ? 0.779 56.796 21.607 1.00 11.89 184 TYR A N 1
ATOM 1515 C CA . TYR A 1 184 ? -0.589 56.331 21.378 1.00 12.02 184 TYR A CA 1
ATOM 1516 C C . TYR A 1 184 ? -1.479 56.661 22.569 1.00 13.14 184 TYR A C 1
ATOM 1517 O O . TYR A 1 184 ? -2.582 57.185 22.414 1.00 14.21 184 TYR A O 1
ATOM 1526 N N . GLU A 1 185 ? -0.992 56.380 23.768 1.00 13.58 185 GLU A N 1
ATOM 1527 C CA . GLU A 1 185 ? -1.765 56.689 24.959 1.00 14.33 185 GLU A CA 1
ATOM 1528 C C . GLU A 1 185 ? -2.004 58.196 25.083 1.00 15.37 185 GLU A C 1
ATOM 1529 O O . GLU A 1 185 ? -3.099 58.608 25.463 1.00 16.63 185 GLU A O 1
ATOM 1535 N N . ASN A 1 186 ? -1.011 59.021 24.736 1.00 14.92 186 ASN A N 1
ATOM 1536 C CA . ASN A 1 186 ? -1.228 60.473 24.676 1.00 16.04 186 ASN A CA 1
ATOM 1537 C C . ASN A 1 186 ? -2.254 60.852 23.611 1.00 16.54 186 ASN A C 1
ATOM 1538 O O . ASN A 1 186 ? -3.121 61.692 23.834 1.00 17.33 186 ASN A O 1
ATOM 1543 N N . ALA A 1 187 ? -2.132 60.245 22.440 1.00 14.83 187 ALA A N 1
ATOM 1544 C CA . ALA A 1 187 ? -3.006 60.577 21.320 1.00 15.58 187 ALA A CA 1
ATOM 1545 C C . ALA A 1 187 ? -4.482 60.365 21.664 1.00 15.49 187 ALA A C 1
ATOM 1546 O O . ALA A 1 187 ? -5.345 61.133 21.220 1.00 17.02 187 ALA A O 1
ATOM 1548 N N . LYS A 1 188 ? -4.776 59.342 22.463 1.00 15.67 188 LYS A N 1
ATOM 1549 C CA . LYS A 1 188 ? -6.156 59.079 22.881 1.00 16.14 188 LYS A CA 1
ATOM 1550 C C . LYS A 1 188 ? -6.720 60.266 23.649 1.00 16.65 188 LYS A C 1
ATOM 1551 O O . LYS A 1 188 ? -7.894 60.601 23.523 1.00 19.03 188 LYS A O 1
ATOM 1557 N N . LYS A 1 189 ? -5.877 60.890 24.463 1.00 16.89 189 LYS A N 1
ATOM 1558 C CA . LYS A 1 189 ? -6.308 61.998 25.309 1.00 17.72 189 LYS A CA 1
ATOM 1559 C C . LYS A 1 189 ? -6.434 63.327 24.567 1.00 17.42 189 LYS A C 1
ATOM 1560 O O . LYS A 1 189 ? -7.184 64.202 25.009 1.00 20.28 189 LYS A O 1
ATOM 1566 N N . VAL A 1 190 ? -5.710 63.495 23.460 1.00 17.02 190 VAL A N 1
ATOM 1567 C CA . VAL A 1 190 ? -5.681 64.791 22.795 1.00 17.54 190 VAL A CA 1
ATOM 1568 C C . VAL A 1 190 ? -6.384 64.809 21.443 1.00 16.55 190 VAL A C 1
ATOM 1569 O O . VAL A 1 190 ? -6.732 65.884 20.954 1.00 19.36 190 VAL A O 1
ATOM 1573 N N . THR A 1 191 ? -6.630 63.639 20.854 1.00 14.92 191 THR A N 1
ATOM 1574 C CA . THR A 1 191 ? -7.132 63.595 19.486 1.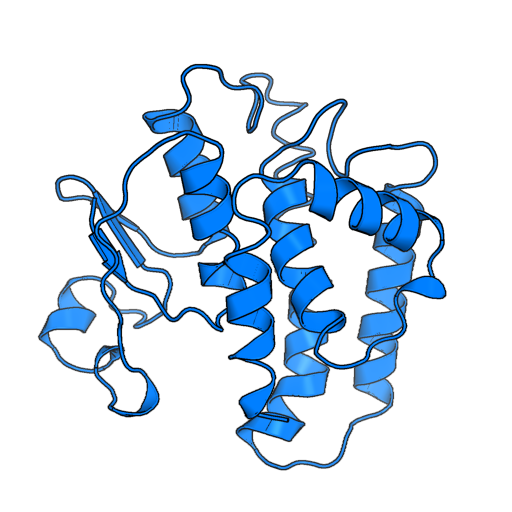00 14.15 191 THR A CA 1
ATOM 1575 C C . THR A 1 191 ? -8.653 63.779 19.465 1.00 12.42 191 THR A C 1
ATOM 1576 O O . THR A 1 191 ? -9.391 62.972 20.042 1.00 12.74 191 THR A O 1
ATOM 1580 N N . PRO A 1 192 ? -9.135 64.837 18.796 1.00 13.51 192 PRO A N 1
ATOM 1581 C CA . PRO A 1 192 ? -10.573 65.006 18.622 1.00 12.89 192 PRO A CA 1
ATOM 1582 C C . PRO A 1 192 ? -11.226 63.784 17.964 1.00 11.44 192 PRO A C 1
ATOM 1583 O O . PRO A 1 192 ? -10.666 63.190 17.040 1.00 11.56 192 PRO A O 1
ATOM 1587 N N . GLY A 1 193 ? -12.387 63.388 18.485 1.00 11.58 193 GLY A N 1
ATOM 1588 C CA . GLY A 1 193 ? -13.115 62.249 17.927 1.00 11.25 193 GLY A CA 1
ATOM 1589 C C . GLY A 1 193 ? -12.611 60.885 18.381 1.00 10.33 193 GLY A C 1
ATOM 1590 O O . GLY A 1 193 ? -13.067 59.867 17.853 1.00 10.67 193 GLY A O 1
ATOM 1591 N N . TRP A 1 194 ? -11.693 60.844 19.347 1.00 10.55 194 TRP A N 1
ATOM 1592 C CA . TRP A 1 194 ? -11.156 59.576 19.815 1.00 9.82 194 TRP A CA 1
ATOM 1593 C C . TRP A 1 194 ? -12.267 58.591 20.207 1.00 9.58 194 TRP A C 1
ATOM 1594 O O . TRP A 1 194 ? -12.222 57.421 19.853 1.00 10.02 194 TRP A O 1
ATOM 1605 N N . GLU A 1 195 ? -13.262 59.056 20.953 1.00 10.35 195 GLU A N 1
ATOM 1606 C CA A GLU A 1 195 ? -14.300 58.168 21.479 0.50 10.32 195 GLU A CA 1
ATOM 1607 C CA B GLU A 1 195 ? -14.271 58.136 21.470 0.50 10.26 195 GLU A CA 1
ATOM 1608 C C . GLU A 1 195 ? -15.085 57.505 20.347 1.00 10.68 195 GLU A C 1
ATOM 1609 O O . GLU A 1 195 ? -15.380 56.310 20.390 1.00 11.81 195 GLU A O 1
ATOM 1620 N N . GLU A 1 196 ? -15.437 58.293 19.337 1.00 9.99 196 GLU A N 1
ATOM 1621 C CA . GLU A 1 196 ? -16.129 57.772 18.167 1.00 9.49 196 GLU A CA 1
ATOM 1622 C C . GLU A 1 196 ? -15.223 56.789 17.406 1.00 8.81 196 GLU A C 1
ATOM 1623 O O . GLU A 1 196 ? -15.677 55.767 16.902 1.00 9.32 196 GLU A O 1
ATOM 1629 N N . ASN A 1 197 ? -13.938 57.107 17.306 1.00 8.74 197 ASN A N 1
ATOM 1630 C CA . ASN A 1 197 ? -12.989 56.176 16.720 1.00 7.94 197 ASN A CA 1
ATOM 1631 C C . ASN A 1 197 ? -12.976 54.854 17.471 1.00 8.52 197 ASN A C 1
ATOM 1632 O O . ASN A 1 197 ? -13.005 53.788 16.855 1.00 8.47 197 ASN A O 1
ATOM 1637 N N . TRP A 1 198 ? -12.957 54.919 18.796 1.00 8.88 198 TRP A N 1
ATOM 1638 C CA . TRP A 1 198 ? -12.892 53.697 19.585 1.00 8.98 198 TRP A CA 1
ATOM 1639 C C . TRP A 1 198 ? -14.189 52.887 19.466 1.00 9.35 198 TRP A C 1
ATOM 1640 O O . TRP A 1 198 ? -14.134 51.662 19.343 1.00 9.35 198 TRP A O 1
ATOM 1651 N N . ALA A 1 199 ? -15.342 53.565 19.439 1.00 9.16 199 ALA A N 1
ATOM 1652 C CA . ALA A 1 199 ? -16.610 52.868 19.176 1.00 9.69 199 ALA A CA 1
ATOM 1653 C C . ALA A 1 199 ? -16.508 52.087 17.867 1.00 9.52 199 ALA A C 1
ATOM 1654 O O . ALA A 1 199 ? -16.933 50.927 17.783 1.00 9.98 199 ALA A O 1
ATOM 1656 N N . GLY A 1 200 ? -15.947 52.720 16.842 1.00 8.59 200 GLY A N 1
ATOM 1657 C CA . GLY A 1 200 ? -15.813 52.049 15.567 1.00 8.75 200 GLY A CA 1
ATOM 1658 C C . GLY A 1 200 ? -14.844 50.878 15.607 1.00 8.65 200 GLY A C 1
ATOM 1659 O O . GLY A 1 200 ? -15.085 49.854 14.974 1.00 9.13 200 GLY A O 1
ATOM 1660 N N . CYS A 1 201 ? -13.748 51.011 16.346 1.00 8.61 201 CYS A N 1
ATOM 1661 C CA . CYS A 1 201 ? -12.844 49.880 16.538 1.00 8.62 201 CYS A CA 1
ATOM 1662 C C . CYS A 1 201 ? -13.584 48.689 17.147 1.00 8.53 201 CYS A C 1
ATOM 1663 O O . CYS A 1 201 ? -13.388 47.555 16.737 1.00 9.57 201 CYS A O 1
ATOM 1666 N N . LEU A 1 202 ? -14.440 48.954 18.133 1.00 8.96 202 LEU A N 1
ATOM 1667 C CA . LEU A 1 202 ? -15.207 47.876 18.764 1.00 9.28 202 LEU A CA 1
ATOM 1668 C C . LEU A 1 202 ? -16.254 47.290 17.805 1.00 9.51 202 LEU A C 1
ATOM 1669 O O . LEU A 1 202 ? -16.558 46.106 17.892 1.00 11.73 202 LEU A O 1
ATOM 1674 N N . GLU A 1 203 ? -16.774 48.091 16.881 1.00 9.59 203 GLU A N 1
ATOM 1675 C CA . GLU A 1 203 ? -17.634 47.549 15.821 1.00 10.01 203 GLU A CA 1
ATOM 1676 C C . GLU A 1 203 ? -16.801 46.610 14.926 1.00 11.25 203 GLU A C 1
ATOM 1677 O O . GLU A 1 203 ? -17.230 45.492 14.612 1.00 11.86 203 GLU A O 1
ATOM 1683 N N . PHE A 1 204 ? -15.605 47.045 14.525 1.00 10.47 204 PHE A N 1
ATOM 1684 C CA A PHE A 1 204 ? -14.686 46.260 13.682 0.50 11.05 204 PHE A CA 1
ATOM 1685 C CA B PHE A 1 204 ? -14.803 46.210 13.656 0.50 11.31 204 PHE A CA 1
ATOM 1686 C C . PHE A 1 204 ? -14.366 44.930 14.352 1.00 11.30 204 PHE A C 1
ATOM 1687 O O . PHE A 1 204 ? -14.251 43.886 13.704 1.00 12.01 204 PHE A O 1
ATOM 1702 N N . LYS A 1 205 ? -14.217 44.985 15.669 1.00 11.30 205 LYS A N 1
ATOM 1703 C CA . LYS A 1 205 ? -13.908 43.800 16.442 1.00 12.95 205 LYS A CA 1
ATOM 1704 C C . LYS A 1 205 ? -14.907 42.659 16.225 1.00 13.74 205 LYS A C 1
ATOM 1705 O O . LYS A 1 205 ? -14.544 41.498 16.389 1.00 14.84 205 LYS A O 1
ATOM 1711 N N . LYS A 1 206 ? -16.144 42.977 15.846 1.00 14.22 206 LYS A N 1
ATOM 1712 C CA . LYS A 1 206 ? -17.149 41.952 15.577 1.00 15.45 206 LYS A CA 1
ATOM 1713 C C . LYS A 1 206 ? -16.688 40.959 14.503 1.00 15.81 206 LYS A C 1
ATOM 1714 O O . LYS A 1 206 ? -17.125 39.812 14.510 1.00 18.39 206 LYS A O 1
ATOM 1720 N N . TYR A 1 207 ? -15.795 41.375 13.603 1.00 16.09 207 TYR A N 1
ATOM 1721 C CA . TYR A 1 207 ? -15.244 40.465 12.592 1.00 18.37 207 TYR A CA 1
ATOM 1722 C C . TYR A 1 207 ? -14.280 39.410 13.146 1.00 17.49 207 TYR A C 1
ATOM 1723 O O . TYR A 1 207 ? -14.001 38.416 12.472 1.00 18.50 207 TYR A O 1
ATOM 1732 N N . PHE A 1 208 ? -13.780 39.617 14.360 1.00 16.80 208 PHE A N 1
ATOM 1733 C CA . PHE A 1 208 ? -12.919 38.638 15.032 1.00 20.24 208 PHE A CA 1
ATOM 1734 C C . PHE A 1 208 ? -13.760 37.674 15.860 1.00 21.96 208 PHE A C 1
ATOM 1735 O O . PHE A 1 208 ? -13.233 36.733 16.451 1.00 25.71 208 PHE A O 1
#

Solvent-accessible surface area: 10480 Å² total; per-residue (Å²): 46,39,0,19,21,50,44,11,23,3,39,0,0,3,0,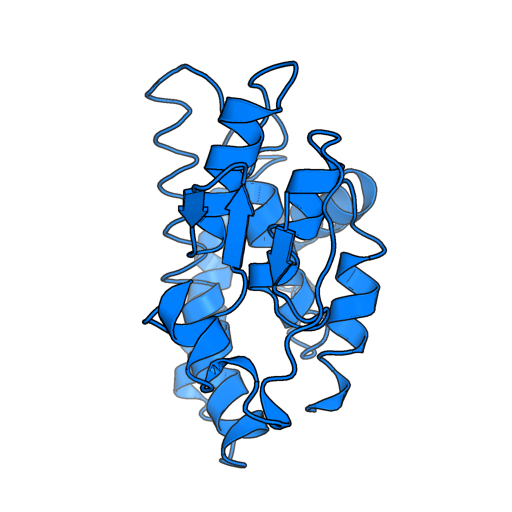8,0,0,3,142,32,23,59,18,154,32,79,84,77,111,13,64,66,151,55,11,72,23,87,104,107,149,8,63,188,44,0,90,98,76,52,19,4,0,0,32,2,130,75,91,34,28,65,81,3,39,45,0,0,23,60,0,5,102,93,56,24,209,96,66,62,18,13,22,159,51,110,158,121,61,55,52,1,51,103,22,12,161,19,2,81,46,51,0,26,78,4,0,14,80,33,14,69,56,48,10,108,73,160,38,120,48,74,97,105,16,60,114,135,0,41,32,0,0,97,110,0,36,96,59,0,121,70,78,100,38,3,5,34,143,60,27,5,0,0,0,0,2,0,0,1,2,0,0,0,0,57,9,12,173,19,116,10,66,143,12,73,22,0,46,97,1,2,67,52,1,42,163,66,7,45,16,24,136,69,0,64,56,1,0,72,74,17,87,161,100,106

CATH classification: 3.40.30.10 (+1 more: 1.20.1050.10)

Foldseek 3Di:
DEWEDDLQDLLSQLLVLLCLVLVHDYPYDYQDVVVPSLVDPVNCVLPVVSDPGWDQDPNDIDDDSLVSSQVCCVPRHPANVQQDPDPVLNVLLVVLVCLLVPQALVLVCVFCVCCLPVVDDGDVVSVVSNVVSLQVQLVQQVVHLENRDNDHHSSRSSVLSRVLLCVLVVNDSVVRPSSVNNNVVCCVPGGCNVSSNVSSVVNSVSD

GO terms:
  GO:0004602 glutathione peroxidase activity (F, IDA)
  GO:0004364 glutathione transferase activity (F, IDA)
  GO:0006749 glutathione metabolic process (P, IDA)
  GO:0018833 DDT-dehydrochlorinase activity (F, IDA)
  GO:0005515 protein binding (F, IPI)
  GO:0004364 glutathione transferase activity (F, EXP)

Sequence (207 aa):
VDFYYLPGSSPCRSSSVIMTAKAVVGVELNKKKLLNLQAGEHLKPEFLKINPQHTIPTLVDNGFALWESRAIQVYLVEKYGKTDSSLYPKCCPKKRRAVINQQRRLYFDMMGTLYQSFANYYYPQVFAKAPADPEAFKKIEAAFEFLNTFLEGQDYAAGDSLTVADIALVATVSTFEVVAKFEISKYANVNRWYENAKKVTPGWEEENWAGCLEFFKKYF

Secondary structure (DSSP, 8-state)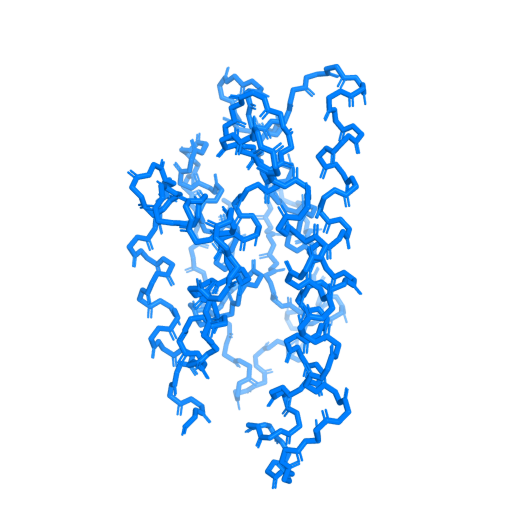:
-EEEE-TT-HHHHHHHHHHHHHT---EEEE--GGGTGGGSHHHHTT-TT--S-EEEETTEEEE-HHHHHHHHHHHH-SSSTTS-S-HHHHHHHHHHHHHIIIIIIHHHHHHHHHHHHH-PPP-HHHHHHHHHHHHHHHHHTTT-SSSSSSS--HHHHHHHHHHHHHHHTT--GGGSHHHHHHHHHHHHHSTTHHHHHHHHHHHGGG-